Protein AF-A0A968FRJ3-F1 (afdb_monomer)

Foldseek 3Di:
DDDDPFQDDDDPQQDLVVLVVVQVVLCVPLCVLLVVLQAAEPDPQDRQAVSQCVDDPRDGQDSVCSRVSSRVSVVSSVLSNLLSVLRFNYWYHKHWAAQRDDDPPDPDDDDDDDHDNCQQPADVPRFKHKIKMKTKTKGFPSSVVSSVVPQVPDSWQKFWDDKDKAFDDDQPQDDPPPQLDDPPDDPPDPDDDPVNVCNVDDDPVRPPPDDPCSRGMIIMMIMMMTMDGDDPPDD

Sequence (235 aa):
MQESGKGQLTLEMRRPSQFMRLLGDTRKRLIPMANAEGAEVVDENFAFGFERYLEEGSELPSPVHVPRLAHQLLILDRVCSILFEEGVTKLTTTRREVFEGGPVVSRRRSGAAPVQSDAGELKEGDLYARMRFSVDFEARESALVRAIDRLASNELFIVVNSLDCRKVGEDIAMEKIPESGTLNLNPDEEGLEVDQLGRLFPSRYERVISGAEAETPMAVTLSFDVYRFAEVTSP

Solvent-accessible surface area (backbone atoms only — not comparable to full-atom values): 14155 Å² total; per-residue (Å²): 135,82,86,64,60,92,47,59,89,86,67,95,50,59,49,39,68,58,47,56,49,50,54,51,52,50,45,68,48,50,54,57,47,23,52,73,52,63,17,46,69,76,50,98,68,64,46,79,53,47,42,71,66,70,43,90,89,45,67,76,62,56,48,87,48,29,37,58,52,50,52,53,50,54,52,50,49,54,51,52,51,47,36,29,76,39,44,28,45,29,47,69,46,44,44,55,66,50,42,86,74,78,86,76,85,69,74,93,65,90,78,84,75,74,73,41,79,60,62,51,51,69,56,93,90,46,67,54,18,52,36,50,37,37,40,32,30,29,24,34,63,72,27,49,52,50,32,52,54,52,47,66,69,39,65,49,52,54,43,80,76,47,77,48,79,41,85,49,78,71,62,51,68,74,80,74,74,76,75,80,73,85,76,83,77,68,96,83,71,92,72,84,55,74,77,60,59,61,72,76,44,74,51,82,78,68,70,68,81,82,77,86,74,41,61,39,40,24,40,33,42,41,30,34,36,40,50,44,67,54,79,81,77,77,130

Radius of gyration: 25.54 Å; Cα contacts (8 Å, |Δi|>4): 312; chains: 1; bounding box: 68×42×82 Å

Nearest PDB structures (foldseek):
  6lad-assembly7_A  TM=8.467E-01  e=8.378E-11  Akkermansia muciniphila ATCC BAA-835
  6lad-assembly8_F  TM=8.746E-01  e=9.673E-10  Akkermansia muciniphila ATCC BAA-835
  2rjz-assembly1_A  TM=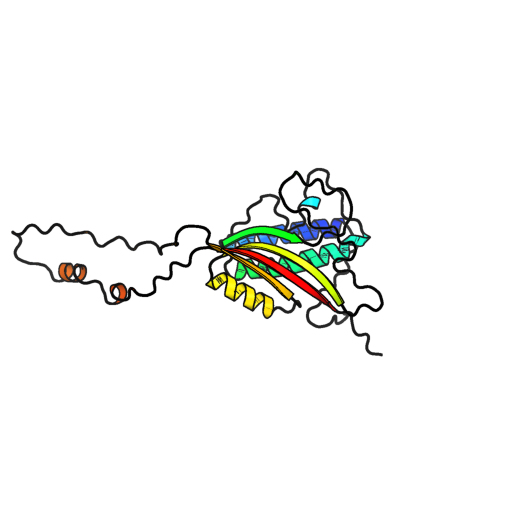5.601E-01  e=1.079E-03  Pseudomonas aeruginosa PAO1
  3jc8-assembly1_Oa  TM=5.198E-01  e=5.870E-03  Myxococcus xanthus DK 1622
  2rjz-assembly1_B  TM=5.537E-01  e=2.058E-02  Pseudomonas aeruginosa PAO1

pLDDT: mean 76.32, std 19.91, range [32.62, 96.38]

Secondary structure (DSSP, 8-state):
-----TT--------HHHHHHHHHHHHHHHHHHHHHTTPEE--TT--TT-GGGTSTTPPPPPTTTHHHHHHHHHHHHHHHHHHHHTT--EEEEEEE---S-S-----S-S------TTTT---TT-SEEEEEEEEEEEE-HHHHHHHHHHHHTSSSEEEEEEEEEEE-SS------PPP-------TT-----HHHHHHHS--TTTT--S-------EEEEEEEEEEEEPP----

Mean predicted aligned error: 13.44 Å

Structure (mmCIF, N/CA/C/O backbone):
data_AF-A0A968FRJ3-F1
#
_entry.id   AF-A0A968FRJ3-F1
#
loop_
_atom_site.group_PDB
_atom_site.id
_atom_site.type_symbol
_atom_site.label_atom_id
_atom_site.label_alt_id
_atom_site.label_comp_id
_atom_site.label_asym_id
_atom_site.label_entity_id
_atom_site.label_seq_id
_atom_site.pdbx_PDB_ins_code
_atom_site.Cartn_x
_atom_site.Cartn_y
_atom_site.Cartn_z
_atom_site.occupancy
_atom_site.B_iso_or_equiv
_atom_site.auth_seq_id
_atom_site.auth_comp_id
_atom_site.auth_asym_id
_atom_site.auth_atom_id
_atom_site.pdbx_PDB_model_num
ATOM 1 N N . MET A 1 1 ? -5.803 -3.903 -28.296 1.00 32.62 1 MET A N 1
ATOM 2 C CA . MET A 1 1 ? -6.232 -3.890 -26.885 1.00 32.62 1 MET A CA 1
ATOM 3 C C . MET A 1 1 ? -6.058 -5.329 -26.428 1.00 32.62 1 MET A C 1
ATOM 5 O O . MET A 1 1 ? -6.811 -6.165 -26.898 1.00 32.62 1 MET A O 1
ATOM 9 N N . GLN A 1 2 ? -4.946 -5.659 -25.765 1.00 33.28 2 GLN A N 1
ATOM 10 C CA . GLN A 1 2 ? -4.653 -7.046 -25.376 1.00 33.28 2 GLN A CA 1
ATOM 11 C C . GLN A 1 2 ? -5.428 -7.357 -24.095 1.00 33.28 2 GLN A C 1
ATOM 13 O O . GLN A 1 2 ? -5.345 -6.599 -23.130 1.00 33.28 2 GLN A O 1
ATOM 18 N N . GLU A 1 3 ? -6.241 -8.411 -24.141 1.00 32.81 3 GLU A N 1
ATOM 19 C CA . GLU A 1 3 ? -6.932 -8.962 -22.979 1.00 32.81 3 GLU A CA 1
ATOM 20 C C . GLU A 1 3 ? -5.897 -9.643 -22.082 1.00 32.81 3 GLU A C 1
ATOM 22 O O . GLU A 1 3 ? -5.510 -10.782 -22.327 1.00 32.81 3 GLU A O 1
ATOM 27 N N . SER A 1 4 ? -5.442 -8.947 -21.043 1.00 50.59 4 SER A N 1
ATOM 28 C CA . SER A 1 4 ? -4.792 -9.628 -19.926 1.00 50.59 4 SER A CA 1
ATOM 29 C C . SER A 1 4 ? -5.841 -10.397 -19.131 1.00 50.59 4 SER A C 1
ATOM 31 O O . SER A 1 4 ? -6.977 -9.938 -18.968 1.00 50.59 4 SER A O 1
ATOM 33 N N . GLY A 1 5 ? -5.471 -11.590 -18.657 1.00 56.25 5 GLY A N 1
ATOM 34 C CA . GLY A 1 5 ? -6.350 -12.435 -17.850 1.00 56.25 5 GLY A CA 1
ATOM 35 C C . GLY A 1 5 ? -6.972 -11.651 -16.689 1.00 56.25 5 GLY A C 1
ATOM 36 O O . GLY A 1 5 ? -6.330 -10.766 -16.119 1.00 56.25 5 GLY A O 1
ATOM 37 N N . LYS A 1 6 ? -8.236 -11.951 -16.354 1.00 56.94 6 LYS A N 1
ATOM 38 C CA . LYS A 1 6 ? -8.969 -11.286 -15.259 1.00 56.94 6 LYS A CA 1
ATOM 39 C C . LYS A 1 6 ? -8.079 -11.149 -14.015 1.00 56.94 6 LYS A C 1
ATOM 41 O O . LYS A 1 6 ? -7.501 -12.138 -13.571 1.00 56.94 6 LYS A O 1
ATOM 46 N N . GLY A 1 7 ? -7.985 -9.934 -13.471 1.00 60.84 7 GLY A N 1
ATOM 47 C CA . GLY A 1 7 ? -7.226 -9.655 -12.247 1.00 60.84 7 GLY A CA 1
ATOM 48 C C . GLY A 1 7 ? -5.741 -9.321 -12.425 1.00 60.84 7 GLY A C 1
ATOM 49 O O . GLY A 1 7 ? -5.027 -9.209 -11.430 1.00 60.84 7 GLY A O 1
ATOM 50 N N . GLN A 1 8 ? -5.246 -9.158 -13.659 1.00 70.56 8 GLN A N 1
ATOM 51 C CA . GLN A 1 8 ? -3.850 -8.789 -13.922 1.00 70.56 8 GLN A CA 1
ATOM 52 C C . GLN A 1 8 ? -3.691 -7.311 -14.304 1.00 70.56 8 GLN A C 1
ATOM 54 O O . GLN A 1 8 ? -4.429 -6.779 -15.131 1.00 70.56 8 GLN A O 1
ATOM 59 N N . LEU A 1 9 ? -2.687 -6.650 -13.720 1.00 67.50 9 LEU A N 1
ATOM 60 C CA . LEU A 1 9 ? -2.300 -5.282 -14.069 1.00 67.50 9 LEU A CA 1
ATOM 61 C C . LEU A 1 9 ? -1.216 -5.310 -15.152 1.00 67.50 9 LEU A C 1
ATOM 63 O O . LEU A 1 9 ? -0.095 -5.755 -14.897 1.00 67.50 9 LEU A O 1
ATOM 67 N N . THR A 1 10 ? -1.517 -4.776 -16.334 1.00 63.44 10 THR A N 1
ATOM 68 C CA . THR A 1 10 ? -0.546 -4.658 -17.432 1.00 63.44 10 THR A CA 1
ATOM 69 C C . THR A 1 10 ? -0.146 -3.202 -17.597 1.00 63.44 10 THR A C 1
ATOM 71 O O . THR A 1 10 ? -0.964 -2.337 -17.900 1.00 63.44 10 THR A O 1
ATOM 74 N N . LEU A 1 11 ? 1.137 -2.918 -17.362 1.00 68.19 11 LEU A N 1
ATOM 75 C CA . LEU A 1 11 ? 1.703 -1.578 -17.486 1.00 68.19 11 LEU A CA 1
ATOM 76 C C . LEU A 1 11 ? 2.971 -1.646 -18.317 1.00 68.19 11 LEU A C 1
ATOM 78 O O . LEU A 1 11 ? 3.950 -2.276 -17.923 1.00 68.19 11 LEU A O 1
ATOM 82 N N . GLU A 1 12 ? 2.983 -0.905 -19.415 1.00 68.00 12 GLU A N 1
ATOM 83 C CA . GLU A 1 12 ? 4.192 -0.668 -20.192 1.00 68.00 12 GLU A CA 1
ATOM 84 C C . GLU A 1 12 ? 4.839 0.661 -19.787 1.00 68.00 12 GLU A C 1
ATOM 86 O O . GLU A 1 12 ? 4.924 1.611 -20.564 1.00 68.00 12 GLU A O 1
ATOM 91 N N . MET A 1 13 ? 5.292 0.756 -18.536 1.00 79.19 13 MET A N 1
ATOM 92 C CA . MET A 1 13 ? 6.067 1.909 -18.080 1.00 79.19 13 MET A CA 1
ATOM 93 C C . MET A 1 13 ? 7.555 1.593 -18.151 1.00 79.19 13 MET A C 1
ATOM 95 O O . MET A 1 13 ? 8.018 0.661 -17.506 1.00 79.19 13 MET A O 1
ATOM 99 N N . ARG A 1 14 ? 8.319 2.373 -18.924 1.00 78.69 14 ARG A N 1
ATOM 100 C CA . ARG A 1 14 ? 9.761 2.120 -19.129 1.00 78.69 14 ARG A CA 1
ATOM 101 C C . ARG A 1 14 ? 10.673 3.259 -18.675 1.00 78.69 14 ARG A C 1
ATOM 103 O O . ARG A 1 14 ? 11.888 3.094 -18.657 1.00 78.69 14 ARG A O 1
ATOM 110 N N . ARG A 1 15 ? 10.123 4.433 -18.344 1.00 89.31 15 ARG A N 1
ATOM 111 C CA . ARG A 1 15 ? 10.920 5.629 -18.020 1.00 89.31 15 ARG A CA 1
ATOM 112 C C . ARG A 1 15 ? 10.893 5.931 -16.516 1.00 89.31 15 ARG A C 1
ATOM 114 O O . ARG A 1 15 ? 9.799 6.096 -15.980 1.00 89.31 15 ARG A O 1
ATOM 121 N N . PRO A 1 16 ? 12.052 6.121 -15.855 1.00 90.88 16 PRO A N 1
ATOM 122 C CA . PRO A 1 16 ? 12.107 6.447 -14.425 1.00 90.88 16 PRO A CA 1
ATOM 123 C C . PRO A 1 16 ? 11.303 7.694 -14.037 1.00 90.88 16 PRO A C 1
ATOM 125 O O . PRO A 1 16 ? 10.602 7.700 -13.033 1.00 90.88 16 PRO A O 1
ATOM 128 N N . SER A 1 17 ? 11.313 8.734 -14.876 1.00 91.62 17 SER A N 1
ATOM 129 C CA . SER A 1 17 ? 10.530 9.954 -14.642 1.00 91.62 17 SER A CA 1
ATOM 130 C C . SER A 1 17 ? 9.015 9.729 -14.682 1.00 91.62 17 SER A C 1
ATOM 132 O O . SER A 1 17 ? 8.279 10.395 -13.956 1.00 91.62 17 SER A O 1
ATOM 134 N N . GLN A 1 18 ? 8.535 8.783 -15.499 1.00 91.75 18 GLN A N 1
ATOM 135 C CA . GLN A 1 18 ? 7.117 8.411 -15.514 1.00 91.75 18 GLN A CA 1
ATOM 136 C C . GLN A 1 18 ? 6.723 7.741 -14.199 1.00 91.75 18 GLN A C 1
ATOM 138 O O . GLN A 1 18 ? 5.651 8.042 -13.679 1.00 91.75 18 GLN A O 1
ATOM 143 N N . PHE A 1 19 ? 7.602 6.903 -13.644 1.00 93.56 19 PHE A N 1
ATOM 144 C CA . PHE A 1 19 ? 7.376 6.284 -12.343 1.00 93.56 19 PHE A CA 1
ATOM 145 C C . PHE A 1 19 ? 7.361 7.316 -11.218 1.00 93.56 19 PHE A C 1
ATOM 147 O O . PHE A 1 19 ? 6.427 7.322 -10.427 1.00 93.56 19 PHE A O 1
ATOM 154 N N . MET A 1 20 ? 8.324 8.243 -11.188 1.00 94.38 20 MET A N 1
ATOM 155 C CA . MET A 1 20 ? 8.338 9.309 -10.178 1.00 94.38 20 MET A CA 1
ATOM 156 C C . MET A 1 20 ? 7.068 10.162 -10.220 1.00 94.38 20 MET A C 1
ATOM 158 O O . MET A 1 20 ? 6.529 10.526 -9.176 1.00 94.38 20 MET A O 1
ATOM 162 N N . ARG A 1 21 ? 6.545 10.440 -11.422 1.00 93.44 21 ARG A N 1
ATOM 163 C CA . ARG A 1 21 ? 5.256 11.119 -11.575 1.00 93.44 21 ARG A CA 1
ATOM 164 C C . ARG A 1 21 ? 4.103 10.269 -11.039 1.00 93.44 21 ARG A C 1
ATOM 166 O O . ARG A 1 21 ? 3.319 10.782 -10.254 1.00 93.44 21 ARG A O 1
ATOM 173 N N . LEU A 1 22 ? 4.037 8.984 -11.402 1.00 93.81 22 LEU A N 1
ATOM 174 C CA . LEU A 1 22 ? 3.012 8.064 -10.896 1.00 93.81 22 LEU A CA 1
ATOM 175 C C . LEU A 1 22 ? 3.035 7.975 -9.362 1.00 93.81 22 LEU A C 1
ATOM 177 O O . LEU A 1 22 ? 1.979 8.022 -8.738 1.00 93.81 22 LEU A O 1
ATOM 181 N N . LEU A 1 23 ? 4.220 7.892 -8.752 1.00 94.88 23 LEU A N 1
ATOM 182 C CA . LEU A 1 23 ? 4.390 7.898 -7.298 1.00 94.88 23 LEU A CA 1
ATOM 183 C C . LEU A 1 23 ? 3.852 9.193 -6.682 1.00 94.88 23 LEU A C 1
ATOM 185 O O . LEU A 1 23 ? 3.076 9.147 -5.729 1.00 94.88 23 LEU A O 1
ATOM 189 N N . GLY A 1 24 ? 4.209 10.344 -7.255 1.00 93.94 24 GLY A N 1
ATOM 190 C CA . GLY A 1 24 ? 3.693 11.640 -6.818 1.00 93.94 24 GLY A CA 1
ATOM 191 C C . GLY A 1 24 ? 2.170 11.747 -6.927 1.00 93.94 24 GLY A C 1
ATOM 192 O O . GLY A 1 24 ? 1.521 12.194 -5.983 1.00 93.94 24 GLY A O 1
ATOM 193 N N . ASP A 1 25 ? 1.595 11.305 -8.044 1.00 94.56 25 ASP A N 1
ATOM 194 C CA . ASP A 1 25 ? 0.149 11.337 -8.287 1.00 94.56 25 ASP A CA 1
ATOM 195 C C . ASP A 1 25 ? -0.602 10.387 -7.339 1.00 94.56 25 ASP A C 1
ATOM 197 O O . ASP A 1 25 ? -1.629 10.760 -6.771 1.00 94.56 25 ASP A O 1
ATOM 201 N N . THR A 1 26 ? -0.049 9.197 -7.087 1.00 94.56 26 THR A N 1
ATOM 202 C CA . THR A 1 26 ? -0.606 8.214 -6.143 1.00 94.56 26 THR A CA 1
ATOM 203 C C . THR A 1 26 ? -0.653 8.785 -4.727 1.00 94.56 26 THR A C 1
ATOM 205 O O . THR A 1 26 ? -1.698 8.739 -4.081 1.00 94.56 26 THR A O 1
ATOM 208 N N . ARG A 1 27 ? 0.434 9.417 -4.259 1.00 94.44 27 ARG A N 1
ATOM 209 C CA . ARG A 1 27 ? 0.468 10.085 -2.944 1.00 94.44 27 ARG A CA 1
ATOM 210 C C . ARG A 1 27 ? -0.554 11.216 -2.850 1.00 94.44 27 ARG A C 1
ATOM 212 O O . ARG A 1 27 ? -1.283 11.302 -1.865 1.00 94.44 27 ARG A O 1
ATOM 219 N N . LYS A 1 28 ? -0.638 12.053 -3.889 1.00 93.62 28 LYS A N 1
ATOM 220 C CA . LYS A 1 28 ? -1.605 13.160 -3.969 1.00 93.62 28 LYS A CA 1
ATOM 221 C C . LYS A 1 28 ? -3.058 12.699 -3.968 1.00 93.62 28 LYS A C 1
ATOM 223 O O . LYS A 1 28 ? -3.918 13.509 -3.647 1.00 93.62 28 LYS A O 1
ATOM 228 N N . ARG A 1 29 ? -3.342 11.445 -4.322 1.00 93.88 29 ARG A N 1
ATOM 229 C CA . ARG A 1 29 ? -4.685 10.870 -4.205 1.00 93.88 29 ARG A CA 1
ATOM 230 C C . ARG A 1 29 ? -4.903 10.180 -2.860 1.00 93.88 29 ARG A C 1
ATOM 232 O O . ARG A 1 29 ? -5.900 10.461 -2.206 1.00 93.88 29 ARG A O 1
ATOM 239 N N . LEU A 1 30 ? -3.986 9.307 -2.442 1.00 93.56 30 LEU A N 1
ATOM 240 C CA . LEU A 1 30 ? -4.164 8.475 -1.248 1.00 93.56 30 LEU A CA 1
ATOM 241 C C . LEU A 1 30 ? -4.127 9.267 0.059 1.00 93.56 3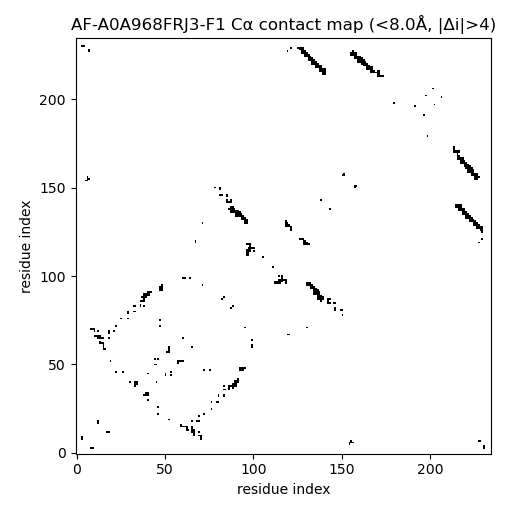0 LEU A C 1
ATOM 243 O O . LEU A 1 30 ? -4.899 8.959 0.955 1.00 93.56 30 LEU A O 1
ATOM 247 N N . ILE A 1 31 ? -3.267 10.285 0.182 1.00 92.81 31 ILE A N 1
ATOM 248 C CA . ILE A 1 31 ? -3.181 11.069 1.424 1.00 92.81 31 ILE A CA 1
ATOM 249 C C . ILE A 1 31 ? -4.486 11.849 1.671 1.00 92.81 31 ILE A C 1
ATOM 251 O O . ILE A 1 31 ? -5.051 11.723 2.755 1.00 92.81 31 ILE A O 1
ATOM 255 N N . PRO A 1 32 ? -5.033 12.608 0.697 1.00 92.75 32 PRO A N 1
ATOM 256 C CA . PRO A 1 32 ? -6.340 13.234 0.881 1.00 92.75 32 PRO A CA 1
ATOM 257 C C . PRO A 1 32 ? -7.476 12.233 1.087 1.00 92.75 32 PRO A C 1
ATOM 259 O O . PRO A 1 32 ? -8.386 12.529 1.851 1.00 92.75 32 PRO A O 1
ATOM 262 N N . MET A 1 33 ? -7.425 11.068 0.434 1.00 92.94 33 MET A N 1
ATOM 263 C CA . MET A 1 33 ? -8.415 10.005 0.624 1.00 92.94 33 MET A CA 1
ATOM 264 C C . MET A 1 33 ? -8.400 9.471 2.059 1.00 92.94 33 MET A C 1
ATOM 266 O O . MET A 1 33 ? -9.451 9.412 2.681 1.00 92.94 33 MET A O 1
ATOM 270 N N . ALA A 1 34 ? -7.221 9.169 2.610 1.00 91.69 34 ALA A N 1
ATOM 271 C CA . ALA A 1 34 ? -7.073 8.764 4.004 1.00 91.69 34 ALA A CA 1
ATOM 272 C C . ALA A 1 34 ? -7.696 9.804 4.948 1.00 91.69 34 ALA A C 1
ATOM 274 O O . ALA A 1 34 ? -8.556 9.470 5.754 1.00 91.69 34 ALA A O 1
ATOM 275 N N . ASN A 1 35 ? -7.351 11.082 4.763 1.00 90.50 35 ASN A N 1
ATOM 276 C CA . ASN A 1 35 ? -7.898 12.168 5.577 1.00 90.50 35 ASN A CA 1
ATOM 277 C C . ASN A 1 35 ? -9.426 12.303 5.445 1.00 90.50 35 ASN A C 1
ATOM 279 O O . ASN A 1 35 ? -10.096 12.612 6.428 1.00 90.50 35 ASN A O 1
ATOM 283 N N . ALA A 1 36 ? -9.978 12.098 4.245 1.00 91.31 36 ALA A N 1
ATOM 284 C CA . ALA A 1 36 ? -11.419 12.163 4.001 1.00 91.31 36 ALA A CA 1
ATOM 285 C C . ALA A 1 36 ? -12.181 11.033 4.712 1.00 91.31 36 ALA A C 1
ATOM 287 O O . ALA A 1 36 ? -13.268 11.277 5.229 1.00 91.31 36 ALA A O 1
ATOM 288 N N . GLU A 1 37 ? -11.581 9.845 4.798 1.00 91.31 37 GLU A N 1
ATOM 289 C CA . GLU A 1 37 ? -12.121 8.687 5.525 1.00 91.31 37 GLU A CA 1
ATOM 290 C C . GLU A 1 37 ? -11.773 8.700 7.029 1.00 91.31 37 GLU A C 1
ATOM 292 O O . GLU A 1 37 ? -12.073 7.758 7.760 1.00 91.31 37 GLU A O 1
ATOM 297 N N . GLY A 1 38 ? -11.141 9.773 7.525 1.00 86.88 38 GLY A N 1
ATOM 298 C CA . GLY A 1 38 ? -10.771 9.919 8.936 1.00 86.88 38 GLY A CA 1
ATOM 299 C C . GLY A 1 38 ? -9.556 9.091 9.369 1.00 86.88 38 GLY A C 1
ATOM 300 O O . GLY A 1 38 ? -9.331 8.924 10.568 1.00 86.88 38 GLY A O 1
ATOM 301 N N . ALA A 1 39 ? -8.772 8.588 8.416 1.00 89.94 39 ALA A N 1
ATOM 302 C CA . ALA A 1 39 ? -7.539 7.854 8.652 1.00 89.94 39 ALA A CA 1
ATOM 303 C C . ALA A 1 39 ? -6.325 8.797 8.734 1.00 89.94 39 ALA A C 1
ATOM 305 O O . ALA A 1 39 ? -6.129 9.658 7.875 1.00 89.94 39 ALA A O 1
ATOM 306 N N . GLU A 1 40 ? -5.454 8.595 9.722 1.00 89.69 40 GLU A N 1
ATOM 307 C CA . GLU A 1 40 ? -4.179 9.315 9.834 1.00 89.69 40 GLU A CA 1
ATOM 308 C C . GLU A 1 40 ? -3.056 8.570 9.088 1.00 89.69 40 GLU A C 1
ATOM 310 O O . GLU A 1 40 ? -2.826 7.380 9.312 1.00 89.69 40 GLU A O 1
ATOM 315 N N . VAL A 1 41 ? -2.301 9.275 8.240 1.00 84.50 41 VAL A N 1
ATOM 316 C CA . VAL A 1 41 ? -1.039 8.779 7.663 1.00 84.50 41 VAL A CA 1
ATOM 317 C C . VAL A 1 41 ? 0.123 9.443 8.398 1.00 84.50 41 VAL A C 1
ATOM 319 O O . VAL A 1 41 ? 0.215 10.665 8.437 1.00 84.50 41 VAL A O 1
ATOM 322 N N . VAL A 1 42 ? 1.003 8.633 8.991 1.00 75.00 42 VAL A N 1
ATOM 323 C CA . VAL A 1 42 ? 1.904 9.078 10.074 1.00 75.00 42 VAL A CA 1
ATOM 324 C C . VAL A 1 42 ? 3.072 9.966 9.631 1.00 75.00 42 VAL A C 1
ATOM 326 O O . VAL A 1 42 ? 3.592 10.724 10.446 1.00 75.00 42 VAL A O 1
ATOM 329 N N . ASP A 1 43 ? 3.513 9.881 8.375 1.00 75.44 43 ASP A N 1
ATOM 330 C CA . ASP A 1 43 ? 4.742 10.548 7.918 1.00 75.44 43 ASP A CA 1
ATOM 331 C C . ASP A 1 43 ? 4.475 11.520 6.754 1.00 75.44 43 ASP A C 1
ATOM 333 O O . ASP A 1 43 ? 3.803 11.186 5.777 1.00 75.44 43 ASP A O 1
ATOM 337 N N . GLU A 1 44 ? 5.048 12.724 6.815 1.00 71.50 44 GLU A N 1
ATOM 338 C CA . GLU A 1 44 ? 4.983 13.722 5.735 1.00 71.50 44 GLU A CA 1
ATOM 339 C C . GLU A 1 44 ? 5.625 13.208 4.430 1.00 71.50 44 GLU A C 1
ATOM 341 O O . GLU A 1 44 ? 5.197 13.542 3.318 1.00 71.50 44 GLU A O 1
ATOM 346 N N . ASN A 1 45 ? 6.624 12.332 4.555 1.00 80.94 45 ASN A N 1
ATOM 347 C CA . ASN A 1 45 ? 7.314 11.664 3.457 1.00 80.94 45 ASN A CA 1
ATOM 348 C C . ASN A 1 45 ? 6.775 10.260 3.175 1.00 80.94 45 ASN A C 1
ATOM 350 O O . ASN A 1 45 ? 7.382 9.528 2.392 1.00 80.94 45 ASN A O 1
ATOM 354 N N . PHE A 1 46 ? 5.623 9.890 3.748 1.00 86.19 46 PHE A N 1
ATOM 355 C CA . PHE A 1 46 ? 5.035 8.572 3.537 1.00 86.19 46 PHE A CA 1
ATOM 356 C C . PHE A 1 46 ? 4.829 8.305 2.048 1.00 86.19 46 PHE A C 1
ATOM 358 O O . PHE A 1 46 ? 4.156 9.069 1.344 1.00 86.19 46 PHE A O 1
ATOM 365 N N . ALA A 1 47 ? 5.431 7.224 1.564 1.00 90.12 47 ALA A N 1
ATOM 366 C CA . ALA A 1 47 ? 5.468 6.877 0.153 1.00 90.12 47 ALA A CA 1
ATOM 367 C C . ALA A 1 47 ? 5.058 5.427 -0.075 1.00 90.12 47 ALA A C 1
ATOM 369 O O . ALA A 1 47 ? 5.409 4.858 -1.104 1.00 90.12 47 ALA A O 1
ATOM 370 N N . PHE A 1 48 ? 4.311 4.841 0.863 1.00 92.31 48 PHE A N 1
ATOM 371 C CA . PHE A 1 48 ? 3.759 3.498 0.739 1.00 92.31 48 PHE A CA 1
ATOM 372 C C . PHE A 1 48 ? 4.855 2.455 0.432 1.00 92.31 48 PHE A C 1
ATOM 374 O O . PHE A 1 48 ? 4.695 1.623 -0.452 1.00 92.31 48 PHE A O 1
ATOM 381 N N . GLY A 1 49 ? 6.010 2.511 1.105 1.00 90.94 49 GLY A N 1
ATOM 382 C CA . GLY A 1 49 ? 7.125 1.580 0.869 1.00 90.94 49 GLY A CA 1
ATOM 383 C C . GLY A 1 49 ? 8.083 1.996 -0.259 1.00 90.94 49 GLY A C 1
ATOM 384 O O . GLY A 1 49 ? 8.956 1.217 -0.663 1.00 90.94 49 GLY A O 1
ATOM 385 N N . PHE A 1 50 ? 7.925 3.204 -0.805 1.00 93.06 50 PHE A N 1
ATOM 386 C CA . PHE A 1 50 ? 8.793 3.798 -1.830 1.00 93.06 50 PHE A CA 1
ATOM 387 C C . PHE A 1 50 ? 9.582 5.010 -1.312 1.00 93.06 50 PHE A C 1
ATOM 389 O O . PHE A 1 50 ? 10.061 5.819 -2.107 1.00 93.06 50 PHE A O 1
ATOM 396 N N . GLU A 1 51 ? 9.755 5.126 0.008 1.00 90.31 51 GLU A N 1
ATOM 397 C CA . GLU A 1 51 ? 10.362 6.287 0.677 1.00 90.31 51 GLU A CA 1
ATOM 398 C C . GLU A 1 51 ? 11.774 6.562 0.147 1.00 90.31 51 GLU A C 1
ATOM 400 O O . GLU A 1 51 ? 12.143 7.717 -0.056 1.00 90.31 51 GLU A O 1
ATOM 405 N N . ARG A 1 52 ? 12.512 5.503 -0.225 1.00 88.62 52 ARG A N 1
ATOM 406 C CA . ARG A 1 52 ? 13.866 5.586 -0.802 1.00 88.62 52 ARG A CA 1
ATOM 407 C C . ARG A 1 52 ? 13.988 6.502 -2.026 1.00 88.62 52 ARG A C 1
ATOM 409 O O . ARG A 1 52 ? 15.089 6.931 -2.340 1.00 88.62 52 ARG A O 1
ATOM 416 N N . TYR A 1 53 ? 12.896 6.737 -2.755 1.00 90.19 53 TYR A N 1
ATOM 417 C CA . TYR A 1 53 ? 12.887 7.570 -3.965 1.00 90.19 53 TYR A CA 1
ATOM 418 C C . TYR A 1 53 ? 12.486 9.022 -3.694 1.00 90.19 53 TYR A C 1
ATOM 420 O O . TYR A 1 53 ? 12.459 9.834 -4.616 1.00 90.19 53 TYR A O 1
ATOM 428 N N . LEU A 1 54 ? 12.125 9.345 -2.452 1.00 87.69 54 LEU A N 1
ATOM 429 C CA . LEU A 1 54 ? 11.791 10.700 -2.021 1.00 87.69 54 LEU A CA 1
ATOM 430 C C . LEU A 1 54 ? 12.875 11.322 -1.141 1.00 87.69 54 LEU A C 1
ATOM 432 O O . LEU A 1 54 ? 12.841 12.527 -0.905 1.00 87.69 54 LEU A O 1
ATOM 436 N N . GLU A 1 55 ? 13.826 10.519 -0.665 1.00 85.50 55 GLU A N 1
ATOM 437 C CA . GLU A 1 55 ? 14.964 11.005 0.108 1.00 85.50 55 GLU A CA 1
ATOM 438 C C . GLU A 1 55 ? 15.799 12.010 -0.700 1.00 85.50 55 GLU A C 1
ATOM 440 O O . GLU A 1 55 ? 15.952 11.906 -1.924 1.00 85.50 55 GLU A O 1
ATOM 445 N N . GLU A 1 56 ? 16.354 13.000 -0.003 1.00 78.38 56 GLU A N 1
ATOM 446 C CA . GLU A 1 56 ? 17.229 13.998 -0.610 1.00 78.38 56 GLU A CA 1
ATOM 447 C C . GLU A 1 56 ? 18.486 13.324 -1.181 1.00 78.38 56 GLU A C 1
ATOM 449 O O . GLU A 1 56 ? 19.166 12.559 -0.500 1.00 78.38 56 GLU A O 1
ATOM 454 N N . GLY A 1 57 ? 18.784 13.590 -2.456 1.00 77.06 57 GLY A N 1
ATOM 455 C CA . GLY A 1 57 ? 19.887 12.937 -3.167 1.00 77.06 57 GLY A CA 1
ATOM 456 C C . GLY A 1 57 ? 19.601 11.497 -3.608 1.00 77.06 57 GLY A C 1
ATOM 457 O O . GLY A 1 57 ? 20.531 10.807 -4.025 1.00 77.06 57 GLY A O 1
ATOM 458 N N . SER A 1 58 ? 18.347 11.038 -3.536 1.00 81.62 58 SER A N 1
ATOM 459 C CA . SER A 1 58 ? 17.959 9.709 -4.016 1.00 81.62 58 SER A CA 1
ATOM 460 C C . SER A 1 58 ? 18.227 9.516 -5.512 1.00 81.62 58 SER A C 1
ATOM 462 O O . SER A 1 58 ? 18.046 10.409 -6.344 1.00 81.62 58 SER A O 1
ATOM 464 N N . GLU A 1 59 ? 18.661 8.304 -5.859 1.00 83.81 59 GLU A N 1
ATOM 465 C CA . GLU A 1 59 ? 18.849 7.894 -7.246 1.00 83.81 59 GLU A CA 1
ATOM 466 C C . GLU A 1 59 ? 17.510 7.513 -7.882 1.00 83.81 59 GLU A C 1
ATOM 468 O O . GLU A 1 59 ? 16.661 6.847 -7.279 1.00 83.81 59 GLU A O 1
ATOM 473 N N . LEU A 1 60 ? 17.335 7.899 -9.147 1.00 87.81 60 LEU A N 1
ATOM 474 C CA . LEU A 1 60 ? 16.196 7.450 -9.938 1.00 87.81 60 LEU A CA 1
ATOM 475 C C . LEU A 1 60 ? 16.231 5.923 -10.096 1.00 87.81 60 LEU A C 1
ATOM 477 O O . LEU A 1 60 ? 17.310 5.343 -10.247 1.00 87.81 60 LEU A O 1
ATOM 481 N N . PRO A 1 61 ? 15.065 5.254 -10.129 1.00 89.69 61 PRO A N 1
ATOM 482 C CA . PRO A 1 61 ? 15.034 3.814 -10.321 1.00 89.69 61 PRO A CA 1
ATOM 483 C C . PRO A 1 61 ? 15.663 3.428 -11.660 1.00 89.69 61 PRO A C 1
ATOM 485 O O . PRO A 1 61 ? 15.465 4.101 -12.676 1.00 89.69 61 PRO A O 1
ATOM 488 N N . SER A 1 62 ? 16.375 2.300 -11.674 1.00 89.19 62 SER A N 1
ATOM 489 C CA . SER A 1 62 ? 16.884 1.717 -12.915 1.00 89.19 62 SER A CA 1
ATOM 490 C C . SER A 1 62 ? 15.730 1.491 -13.903 1.00 89.19 62 SER A C 1
ATOM 492 O O . SER A 1 62 ? 14.713 0.912 -13.508 1.00 89.19 62 SER A O 1
ATOM 494 N N . PRO A 1 63 ? 15.865 1.872 -15.190 1.00 88.50 63 PRO A N 1
ATOM 495 C CA . PRO A 1 63 ? 14.826 1.663 -16.202 1.00 88.50 63 PRO A CA 1
ATOM 496 C C . PRO A 1 63 ? 14.321 0.216 -16.299 1.00 88.50 63 PRO A C 1
ATOM 498 O O . PRO A 1 63 ? 13.154 -0.005 -16.608 1.00 88.50 63 PRO A O 1
ATOM 501 N N . VAL A 1 64 ? 15.177 -0.765 -15.991 1.00 88.00 64 VAL A N 1
ATOM 502 C CA . VAL A 1 64 ? 14.832 -2.199 -15.986 1.00 88.00 64 VAL A CA 1
ATOM 503 C C . VAL A 1 64 ? 13.850 -2.547 -14.859 1.00 88.00 64 VAL A C 1
ATOM 505 O O . VAL A 1 64 ? 13.024 -3.443 -15.005 1.00 88.00 64 VAL A O 1
ATOM 508 N N . HIS A 1 65 ? 13.900 -1.822 -13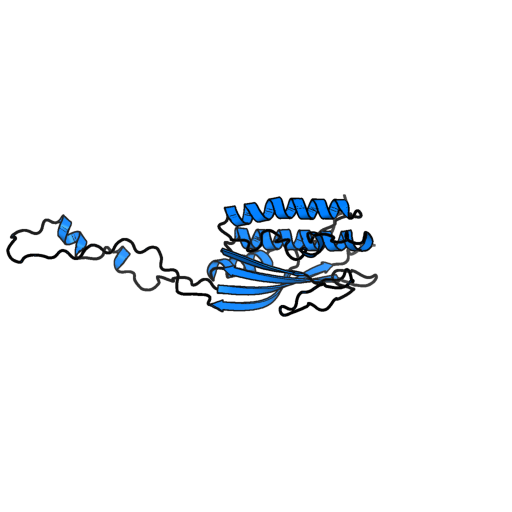.742 1.00 89.50 65 HIS A N 1
ATOM 509 C CA . HIS A 1 65 ? 13.042 -2.046 -12.577 1.00 89.50 65 HIS A CA 1
ATOM 510 C C . HIS A 1 65 ? 11.721 -1.274 -12.638 1.00 89.50 65 HIS A C 1
ATOM 512 O O . HIS A 1 65 ? 10.767 -1.651 -11.960 1.00 89.50 65 HIS A O 1
ATOM 518 N N . VAL A 1 66 ? 11.634 -0.230 -13.470 1.00 90.94 66 VAL A N 1
ATOM 519 C CA . VAL A 1 66 ? 10.464 0.661 -13.568 1.00 90.94 66 VAL A CA 1
ATOM 520 C C . VAL A 1 66 ? 9.130 -0.077 -13.770 1.00 90.94 66 VAL A C 1
ATOM 522 O O . VAL A 1 66 ? 8.194 0.242 -13.036 1.00 90.94 66 VAL A O 1
ATOM 525 N N . PRO A 1 67 ? 8.996 -1.067 -14.677 1.00 89.75 67 PRO A N 1
ATOM 526 C CA . PRO A 1 67 ? 7.725 -1.776 -14.841 1.00 89.75 67 PRO A CA 1
ATOM 527 C C . PRO A 1 67 ? 7.278 -2.499 -13.560 1.00 89.75 67 PRO A C 1
ATOM 529 O O . PRO A 1 67 ? 6.124 -2.381 -13.151 1.00 89.75 67 PRO A O 1
ATOM 532 N N . ARG A 1 68 ? 8.206 -3.205 -12.892 1.00 89.19 68 ARG A N 1
ATOM 533 C CA . ARG A 1 68 ? 7.942 -3.951 -11.646 1.00 89.19 68 ARG A CA 1
ATOM 534 C C . ARG A 1 68 ? 7.591 -3.009 -10.494 1.00 89.19 68 ARG A C 1
ATOM 536 O O . ARG A 1 68 ? 6.642 -3.268 -9.763 1.00 89.19 68 ARG A O 1
ATOM 543 N N . LEU A 1 69 ? 8.305 -1.891 -10.372 1.00 92.38 69 LEU A N 1
ATOM 544 C CA . LEU A 1 69 ? 8.009 -0.851 -9.384 1.00 92.38 69 LEU A CA 1
ATOM 545 C C . LEU A 1 69 ? 6.615 -0.252 -9.588 1.00 92.38 69 LEU A C 1
ATOM 547 O O . LEU A 1 69 ? 5.867 -0.086 -8.628 1.00 92.38 69 LEU A O 1
ATOM 551 N N . ALA A 1 70 ? 6.247 0.043 -10.837 1.00 92.31 70 ALA A N 1
ATOM 552 C CA . ALA A 1 70 ? 4.927 0.571 -11.159 1.00 92.31 70 ALA A CA 1
ATOM 553 C C . ALA A 1 70 ? 3.814 -0.436 -10.817 1.00 92.31 70 ALA A C 1
ATOM 555 O O . ALA A 1 70 ? 2.779 -0.038 -10.288 1.00 92.31 70 ALA A O 1
ATOM 556 N N . HIS A 1 71 ? 4.038 -1.736 -11.050 1.00 91.25 71 HIS A N 1
ATOM 557 C CA . HIS A 1 71 ? 3.113 -2.799 -10.629 1.00 91.25 71 HIS A CA 1
ATOM 558 C C . HIS A 1 71 ? 2.941 -2.836 -9.112 1.00 91.25 71 HIS A C 1
ATOM 560 O O . HIS A 1 71 ? 1.811 -2.806 -8.633 1.00 91.25 71 HIS A O 1
ATOM 566 N N . GLN A 1 72 ? 4.042 -2.841 -8.356 1.00 93.31 72 GLN A N 1
ATOM 567 C CA . GLN A 1 72 ? 3.988 -2.821 -6.892 1.00 93.31 72 GLN A CA 1
ATOM 568 C C . GLN A 1 72 ? 3.241 -1.590 -6.361 1.00 93.31 72 GLN A C 1
ATOM 570 O O . GLN A 1 72 ? 2.436 -1.713 -5.440 1.00 93.31 72 GLN A O 1
ATOM 575 N N . LEU A 1 73 ? 3.469 -0.417 -6.959 1.00 94.62 73 LEU A N 1
ATOM 576 C CA . LEU A 1 73 ? 2.804 0.818 -6.557 1.00 94.62 73 LEU A CA 1
ATOM 577 C C . LEU A 1 73 ? 1.295 0.770 -6.813 1.00 94.62 73 LEU A C 1
ATOM 579 O O . LEU A 1 73 ? 0.538 1.160 -5.934 1.00 94.62 73 LEU A O 1
ATOM 583 N N . LEU A 1 74 ? 0.844 0.265 -7.966 1.00 93.19 74 LEU A N 1
ATOM 584 C CA . LEU A 1 74 ? -0.592 0.129 -8.241 1.00 93.19 74 LEU A CA 1
ATOM 585 C C . LEU A 1 74 ? -1.281 -0.899 -7.334 1.00 93.19 74 LEU A C 1
ATOM 587 O O . LEU A 1 74 ? -2.443 -0.726 -6.974 1.00 93.19 74 LEU A O 1
ATOM 591 N N . ILE A 1 75 ? -0.578 -1.968 -6.957 1.00 93.94 75 ILE A N 1
ATOM 592 C CA . ILE A 1 75 ? -1.096 -2.946 -5.995 1.00 93.94 75 ILE A CA 1
ATOM 593 C C . ILE A 1 75 ? -1.295 -2.282 -4.636 1.00 93.94 75 ILE A C 1
ATOM 595 O O . ILE A 1 75 ? -2.377 -2.373 -4.062 1.00 93.94 75 ILE A O 1
ATOM 599 N N . LEU A 1 76 ? -0.265 -1.597 -4.137 1.00 95.06 76 LEU A N 1
ATOM 600 C CA . LEU A 1 76 ? -0.339 -0.906 -2.854 1.00 95.06 76 LEU A CA 1
ATOM 601 C C . LEU A 1 76 ? -1.361 0.219 -2.876 1.00 95.06 76 LEU A C 1
ATOM 603 O O . LEU A 1 76 ? -2.091 0.385 -1.909 1.00 95.06 76 LEU A O 1
ATOM 607 N N . ASP A 1 77 ? -1.485 0.917 -3.997 1.00 94.88 77 ASP A N 1
ATOM 608 C CA . ASP A 1 77 ? -2.553 1.874 -4.198 1.00 94.88 77 ASP A CA 1
ATOM 609 C C . ASP A 1 77 ? -3.935 1.245 -3.993 1.00 94.88 77 ASP A C 1
ATOM 611 O O . ASP A 1 77 ? -4.745 1.733 -3.200 1.00 94.88 77 ASP A O 1
ATOM 615 N N . ARG A 1 78 ? -4.193 0.116 -4.660 1.00 95.12 78 ARG A N 1
ATOM 616 C CA . ARG A 1 78 ? -5.475 -0.574 -4.543 1.00 95.12 78 ARG A CA 1
ATOM 617 C C . ARG A 1 78 ? -5.727 -1.072 -3.122 1.00 95.12 78 ARG A C 1
ATOM 619 O O . ARG A 1 78 ? -6.832 -0.894 -2.620 1.00 95.12 78 ARG A O 1
ATOM 626 N N . VAL A 1 79 ? -4.720 -1.665 -2.483 1.00 95.00 79 VAL A N 1
ATOM 627 C CA . VAL A 1 79 ? -4.823 -2.188 -1.114 1.00 95.00 79 VAL A CA 1
ATOM 628 C C . VAL A 1 79 ? -5.054 -1.062 -0.113 1.00 95.00 79 VAL A C 1
ATOM 630 O O . VAL A 1 79 ? -5.996 -1.138 0.665 1.00 95.00 79 VAL A O 1
ATOM 633 N N . CYS A 1 80 ? -4.258 0.006 -0.147 1.00 95.38 80 CYS A N 1
ATOM 634 C CA . CYS A 1 80 ? -4.427 1.136 0.764 1.00 95.38 80 CYS A CA 1
ATOM 635 C C . CYS A 1 80 ? -5.769 1.843 0.556 1.00 95.38 80 CYS A C 1
ATOM 637 O O . CYS A 1 80 ? -6.403 2.203 1.539 1.00 95.38 80 CYS A O 1
ATOM 639 N N . SER A 1 81 ? -6.237 1.976 -0.690 1.00 95.69 81 SER A N 1
ATOM 640 C CA . SER A 1 81 ? -7.573 2.522 -0.968 1.00 95.69 81 SER A CA 1
ATOM 641 C C . SER A 1 81 ? -8.666 1.706 -0.266 1.00 95.69 81 SER A C 1
ATOM 643 O O . SER A 1 81 ? -9.509 2.285 0.405 1.00 95.69 81 SER A O 1
ATOM 645 N N . ILE A 1 82 ? -8.601 0.370 -0.340 1.00 95.88 82 ILE A N 1
ATOM 646 C CA . ILE A 1 82 ? -9.541 -0.525 0.362 1.00 95.88 82 ILE A CA 1
ATOM 647 C C . ILE A 1 82 ? -9.447 -0.343 1.876 1.00 95.88 82 ILE A C 1
ATOM 649 O O . ILE A 1 82 ? -10.466 -0.251 2.545 1.00 95.88 82 ILE A O 1
ATOM 653 N N . LEU A 1 83 ? -8.234 -0.279 2.426 1.00 95.50 83 LEU A N 1
ATOM 654 C CA . LEU A 1 83 ? -8.047 -0.080 3.863 1.00 95.50 83 LEU A CA 1
ATOM 655 C C . LEU A 1 83 ? -8.703 1.225 4.341 1.00 95.50 83 LEU A C 1
ATOM 657 O O . LEU A 1 83 ? -9.382 1.223 5.365 1.00 95.50 83 LEU A O 1
ATOM 661 N N . PHE A 1 84 ? -8.538 2.318 3.596 1.00 94.94 84 PHE A N 1
ATOM 662 C CA . PHE A 1 84 ? -9.165 3.596 3.933 1.00 94.94 84 PHE A CA 1
ATOM 663 C C . PHE A 1 84 ? -10.690 3.549 3.781 1.00 94.94 84 PHE A C 1
ATOM 665 O O . PHE A 1 84 ? -11.385 3.932 4.714 1.00 94.94 84 PHE A O 1
ATOM 672 N N . GLU A 1 85 ? -11.205 3.003 2.673 1.00 95.50 85 GLU A N 1
ATOM 673 C CA . GLU A 1 85 ? -12.652 2.841 2.429 1.00 95.50 85 GLU A CA 1
ATOM 674 C C . GLU A 1 85 ? -13.351 2.022 3.527 1.00 95.50 85 GLU A C 1
ATOM 676 O O . GLU A 1 85 ? -14.508 2.276 3.854 1.00 95.50 85 GLU A O 1
ATOM 681 N N . GLU A 1 86 ? -12.659 1.045 4.118 1.00 95.62 86 GLU A N 1
ATOM 682 C CA . GLU A 1 86 ? -13.237 0.163 5.139 1.00 95.62 86 GLU A CA 1
ATOM 683 C C . GLU A 1 86 ? -13.094 0.694 6.577 1.00 95.62 86 GLU A C 1
ATOM 685 O O . GLU A 1 86 ? -13.595 0.071 7.524 1.00 95.62 86 GLU A O 1
ATOM 690 N N . GLY A 1 87 ? -12.484 1.872 6.754 1.00 91.31 87 GLY A N 1
ATOM 691 C CA . GLY A 1 87 ? -12.423 2.584 8.032 1.00 91.31 87 GLY A CA 1
ATOM 692 C C . GLY A 1 87 ? -11.210 2.243 8.899 1.00 91.31 87 GLY A C 1
ATOM 693 O O . GLY A 1 87 ? -11.317 2.210 10.128 1.00 91.31 87 GLY A O 1
ATOM 694 N N . VAL A 1 88 ? -10.054 1.971 8.286 1.00 92.19 88 VAL A N 1
ATOM 695 C CA . VAL A 1 88 ? -8.765 1.983 8.999 1.00 92.19 88 VAL A CA 1
ATOM 696 C C . VAL A 1 88 ? -8.530 3.374 9.587 1.00 92.19 88 VAL A C 1
ATOM 698 O O . VAL A 1 88 ? -8.642 4.369 8.886 1.00 92.19 88 VAL A O 1
ATOM 701 N N . THR A 1 89 ? -8.179 3.459 10.870 1.00 91.88 89 THR A N 1
ATOM 702 C CA . THR A 1 89 ? -8.037 4.743 11.578 1.00 91.88 89 THR A CA 1
ATOM 703 C C . THR A 1 89 ? -6.645 5.341 11.437 1.00 91.88 89 THR A C 1
ATOM 705 O O . THR A 1 89 ? -6.473 6.553 11.549 1.00 91.88 89 THR A O 1
ATOM 708 N N . LYS A 1 90 ? -5.628 4.508 11.208 1.00 92.94 90 LYS A N 1
ATOM 709 C CA . LYS A 1 90 ? -4.241 4.965 11.105 1.00 92.94 90 LYS A CA 1
ATOM 710 C C . LYS A 1 90 ? -3.419 4.032 10.239 1.00 92.94 90 LYS A C 1
ATOM 712 O O . LYS A 1 90 ? -3.416 2.838 10.497 1.00 92.94 90 LYS A O 1
ATOM 717 N N . LEU A 1 91 ? -2.674 4.548 9.266 1.00 94.12 91 LEU A N 1
ATOM 718 C CA . LEU A 1 91 ? -1.688 3.776 8.507 1.00 94.12 91 LEU A CA 1
ATOM 719 C C . LEU A 1 91 ? -0.277 4.215 8.905 1.00 94.12 91 LEU A C 1
ATOM 721 O O . LEU A 1 91 ? 0.144 5.340 8.635 1.00 94.12 91 LEU A O 1
ATOM 725 N N . THR A 1 92 ? 0.461 3.306 9.537 1.00 91.50 92 THR A N 1
ATOM 726 C CA . THR A 1 92 ? 1.749 3.609 10.173 1.00 91.50 92 THR A CA 1
ATOM 727 C C . THR A 1 92 ? 2.927 3.243 9.289 1.00 91.50 92 THR A C 1
ATOM 729 O O . THR A 1 92 ? 3.904 3.984 9.201 1.00 91.50 92 THR A O 1
ATOM 732 N N . THR A 1 93 ? 2.899 2.073 8.655 1.00 92.06 93 THR A N 1
ATOM 733 C CA . THR A 1 93 ? 4.015 1.614 7.819 1.00 92.06 93 THR A CA 1
ATOM 734 C C . THR A 1 93 ? 3.504 0.778 6.661 1.00 92.06 93 THR A C 1
ATOM 736 O O . THR A 1 93 ? 2.561 0.005 6.788 1.00 92.06 93 THR A O 1
ATOM 739 N N . THR A 1 94 ? 4.156 0.907 5.513 1.00 93.88 94 THR A N 1
ATOM 740 C CA . THR A 1 94 ? 3.985 0.002 4.377 1.00 93.88 94 THR A CA 1
ATOM 741 C C . THR A 1 94 ? 5.357 -0.495 3.962 1.00 93.88 94 THR A C 1
ATOM 743 O O . THR A 1 94 ? 6.298 0.285 3.845 1.00 93.88 94 THR A O 1
ATOM 746 N N . ARG A 1 95 ? 5.493 -1.804 3.765 1.00 93.25 95 ARG A N 1
ATOM 747 C CA . ARG A 1 95 ? 6.727 -2.438 3.302 1.00 93.25 95 ARG A CA 1
ATOM 748 C C . ARG A 1 95 ? 6.419 -3.299 2.092 1.00 93.25 95 ARG A C 1
ATOM 750 O O . ARG A 1 95 ? 5.375 -3.945 2.011 1.00 93.25 95 ARG A O 1
ATOM 757 N N . ARG A 1 96 ? 7.375 -3.327 1.176 1.00 92.62 96 ARG A N 1
ATOM 758 C CA . ARG A 1 96 ? 7.368 -4.155 -0.026 1.00 92.62 96 ARG A CA 1
ATOM 759 C C . ARG A 1 96 ? 8.663 -4.944 -0.099 1.00 92.62 96 ARG A C 1
ATOM 761 O O . ARG A 1 96 ? 9.681 -4.543 0.463 1.00 92.62 96 ARG A O 1
ATOM 768 N N . GLU A 1 97 ? 8.625 -6.044 -0.826 1.00 88.62 97 GLU A N 1
ATOM 769 C CA . GLU A 1 97 ? 9.823 -6.782 -1.197 1.00 88.62 97 GLU A CA 1
ATOM 770 C C . GLU A 1 97 ? 10.704 -5.918 -2.118 1.00 88.62 97 GLU A C 1
ATOM 772 O O . GLU A 1 97 ? 10.300 -5.539 -3.224 1.00 88.62 97 GLU A O 1
ATOM 777 N N . VAL A 1 98 ? 11.892 -5.558 -1.625 1.00 86.75 98 VAL A N 1
ATOM 778 C CA . VAL A 1 98 ? 12.847 -4.692 -2.326 1.00 86.75 98 VAL A CA 1
ATOM 779 C C . VAL A 1 98 ? 13.781 -5.556 -3.165 1.00 86.75 98 VAL A C 1
ATOM 781 O O . VAL A 1 98 ? 14.484 -6.414 -2.633 1.00 86.75 98 VAL A O 1
ATOM 784 N N . PHE A 1 99 ? 13.829 -5.288 -4.469 1.00 85.19 99 PHE A N 1
ATOM 785 C CA . PHE A 1 99 ? 14.661 -6.030 -5.422 1.00 85.19 99 PHE A CA 1
ATOM 786 C C . PHE A 1 99 ? 15.685 -5.153 -6.153 1.00 85.19 99 PHE A C 1
ATOM 788 O O . PHE A 1 99 ? 16.559 -5.683 -6.832 1.00 85.19 99 PHE A O 1
ATOM 795 N N . GLU A 1 100 ? 15.619 -3.822 -6.025 1.00 81.62 100 GLU A N 1
ATOM 796 C CA . GLU A 1 100 ? 16.408 -2.910 -6.875 1.00 81.62 100 GLU A CA 1
ATOM 797 C C . GLU A 1 100 ? 17.912 -2.839 -6.549 1.00 81.62 100 GLU A C 1
ATOM 799 O O . GLU A 1 100 ? 18.616 -2.013 -7.123 1.00 81.62 100 GLU A O 1
ATOM 804 N N . GLY A 1 101 ? 18.425 -3.673 -5.640 1.00 63.66 101 GLY A N 1
ATOM 805 C CA . GLY A 1 101 ? 19.821 -3.622 -5.200 1.00 63.66 101 GLY A CA 1
ATOM 806 C C . GLY A 1 101 ? 20.245 -2.257 -4.622 1.00 63.66 101 GLY A C 1
ATOM 807 O O . GLY A 1 101 ? 19.469 -1.301 -4.524 1.00 63.66 101 GLY A O 1
ATOM 808 N N . GLY A 1 102 ? 21.505 -2.173 -4.196 1.00 55.19 102 GLY A N 1
ATOM 809 C CA . GLY A 1 102 ? 22.113 -0.952 -3.652 1.00 55.19 102 GLY A CA 1
ATOM 810 C C . GLY A 1 102 ? 22.092 -0.858 -2.120 1.00 55.19 102 GLY A C 1
ATOM 811 O O . GLY A 1 102 ? 21.365 -1.600 -1.454 1.00 55.19 102 GLY A O 1
ATOM 812 N N . PRO A 1 103 ? 22.933 0.017 -1.535 1.00 41.00 103 PRO A N 1
ATOM 813 C CA . PRO A 1 103 ? 23.026 0.166 -0.092 1.00 41.00 103 PRO A CA 1
ATOM 814 C C . PRO A 1 103 ? 21.702 0.710 0.438 1.00 41.00 103 PRO A C 1
ATOM 816 O O . PRO A 1 103 ? 21.347 1.866 0.222 1.00 41.00 103 PRO A O 1
ATOM 819 N N . VAL A 1 104 ? 20.967 -0.131 1.159 1.00 48.47 104 VAL A N 1
ATOM 820 C CA . VAL A 1 104 ? 19.891 0.334 2.025 1.00 48.47 104 VAL A CA 1
ATOM 821 C C . VAL A 1 104 ? 20.581 1.149 3.117 1.00 48.47 104 VAL A C 1
ATOM 823 O O . VAL A 1 104 ? 21.183 0.572 4.025 1.00 48.47 104 VAL A O 1
ATOM 826 N N . VAL A 1 105 ? 20.550 2.483 3.044 1.00 44.22 105 VAL A N 1
ATOM 827 C CA . VAL A 1 105 ? 21.008 3.348 4.146 1.00 44.22 105 VAL A CA 1
ATOM 828 C C . VAL A 1 105 ? 19.943 3.316 5.247 1.00 44.22 105 VAL A C 1
ATOM 830 O O . VAL A 1 105 ? 19.343 4.311 5.631 1.00 44.22 105 VAL A O 1
ATOM 833 N N . SER A 1 106 ? 19.673 2.120 5.761 1.00 42.41 106 SER A N 1
ATOM 834 C CA . SER A 1 106 ? 18.772 1.900 6.877 1.00 42.41 106 SER A CA 1
ATOM 835 C C . SER A 1 106 ? 19.493 2.354 8.141 1.00 42.41 106 SER A C 1
ATOM 837 O O . SER A 1 106 ? 20.299 1.614 8.719 1.00 42.41 106 SER A O 1
ATOM 839 N N . ARG A 1 107 ? 19.191 3.573 8.607 1.00 43.72 107 ARG A N 1
ATOM 840 C CA . ARG A 1 107 ? 19.456 3.956 10.000 1.00 43.72 107 ARG A CA 1
ATOM 841 C C . ARG A 1 107 ? 18.807 2.909 10.892 1.00 43.72 107 ARG A C 1
ATOM 843 O O . ARG A 1 107 ? 17.595 2.755 10.884 1.00 43.72 107 ARG A O 1
ATOM 850 N N . ARG A 1 108 ? 19.653 2.192 11.634 1.00 47.22 108 ARG A N 1
ATOM 851 C CA . ARG A 1 108 ? 19.343 1.175 12.648 1.00 47.22 108 ARG A CA 1
ATOM 852 C C . ARG A 1 108 ? 18.001 1.409 13.367 1.00 47.22 108 ARG A C 1
ATOM 854 O O . ARG A 1 108 ? 17.980 1.986 14.448 1.00 47.22 108 ARG A O 1
ATOM 861 N N . ARG A 1 109 ? 16.909 0.889 12.810 1.00 42.88 109 ARG A N 1
ATOM 862 C CA . ARG A 1 109 ? 15.680 0.507 13.512 1.00 42.88 109 ARG A CA 1
ATOM 863 C C . ARG A 1 109 ? 15.162 -0.763 12.835 1.00 42.88 109 ARG A C 1
ATOM 865 O O . ARG A 1 109 ? 15.025 -0.810 11.624 1.00 42.88 109 ARG A O 1
ATOM 872 N N . SER A 1 110 ? 15.051 -1.811 13.647 1.00 43.25 110 SER A N 1
ATOM 873 C CA . SER A 1 110 ? 14.579 -3.179 13.381 1.00 43.25 110 SER A CA 1
ATOM 874 C C . SER A 1 110 ? 14.000 -3.499 11.990 1.00 43.25 110 SER A C 1
ATOM 876 O O . SER A 1 110 ? 12.941 -2.996 11.630 1.00 43.25 110 SER A O 1
ATOM 878 N N . GLY A 1 111 ? 14.613 -4.474 11.307 1.00 42.41 111 GLY A N 1
ATOM 879 C CA . GLY A 1 111 ? 13.962 -5.253 10.246 1.00 42.41 111 GLY A CA 1
ATOM 880 C C . GLY A 1 111 ? 14.273 -4.814 8.817 1.00 42.41 111 GLY A C 1
ATOM 881 O O . GLY A 1 111 ? 13.360 -4.475 8.072 1.00 42.41 111 GLY A O 1
ATOM 882 N N . ALA A 1 112 ? 15.543 -4.864 8.400 1.00 45.16 112 ALA A N 1
ATOM 883 C CA . ALA A 1 112 ? 15.860 -4.831 6.973 1.00 45.16 112 ALA A CA 1
ATOM 884 C C . ALA A 1 112 ? 15.262 -6.086 6.313 1.00 45.16 112 ALA A C 1
ATOM 886 O O . ALA A 1 112 ? 15.662 -7.206 6.640 1.00 45.16 112 ALA A O 1
ATOM 887 N N . ALA A 1 113 ? 14.281 -5.906 5.427 1.00 49.47 113 ALA A N 1
ATOM 888 C CA . ALA A 1 113 ? 13.755 -7.000 4.622 1.00 49.47 113 ALA A CA 1
ATOM 889 C C . ALA A 1 113 ? 14.890 -7.568 3.745 1.00 49.47 113 ALA A C 1
ATOM 891 O O . ALA A 1 113 ? 15.674 -6.786 3.197 1.00 49.47 113 ALA A O 1
ATOM 892 N N . PRO A 1 114 ? 15.027 -8.901 3.623 1.00 53.38 114 PRO A N 1
ATOM 893 C CA . PRO A 1 114 ? 16.029 -9.491 2.746 1.00 53.38 114 PRO A CA 1
ATOM 894 C C . PRO A 1 114 ? 15.791 -9.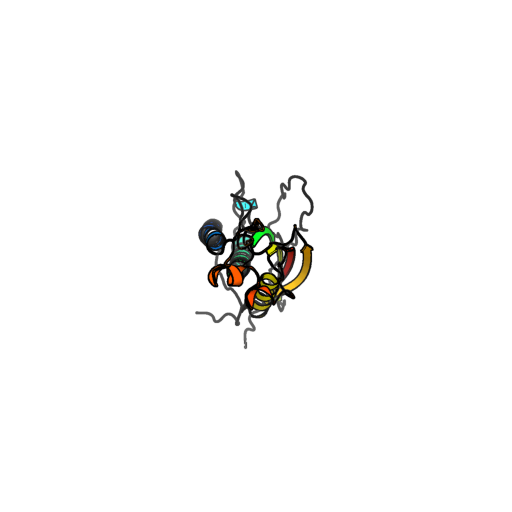019 1.307 1.00 53.38 114 PRO A C 1
ATOM 896 O O . PRO A 1 114 ? 14.659 -9.031 0.826 1.00 53.38 114 PRO A O 1
ATOM 899 N N . VAL A 1 115 ? 16.858 -8.598 0.624 1.00 58.56 115 VAL A N 1
ATOM 900 C CA . VAL A 1 115 ? 16.798 -8.251 -0.801 1.00 58.56 115 VAL A CA 1
ATOM 901 C C . VAL A 1 115 ? 16.566 -9.544 -1.581 1.00 58.56 115 VAL A C 1
ATOM 903 O O . VAL A 1 115 ? 17.459 -10.388 -1.652 1.00 58.56 115 VAL A O 1
ATOM 906 N N . GLN A 1 116 ? 15.370 -9.715 -2.142 1.00 64.44 116 GLN A N 1
ATOM 907 C CA . GLN A 1 116 ? 15.044 -10.823 -3.040 1.00 64.44 116 GLN A CA 1
ATOM 908 C C . GLN A 1 116 ? 15.087 -10.301 -4.474 1.00 64.44 116 GLN A C 1
ATOM 910 O O . GLN A 1 116 ? 14.260 -9.489 -4.883 1.00 64.44 116 GLN A O 1
ATOM 915 N N . SER A 1 117 ? 16.087 -10.728 -5.244 1.00 61.81 117 SER A N 1
ATOM 916 C CA . SER A 1 117 ? 16.329 -10.215 -6.599 1.00 61.81 117 SER A CA 1
ATOM 917 C C . SER A 1 117 ? 15.183 -10.509 -7.582 1.00 61.81 117 SER A C 1
ATOM 919 O O . SER A 1 117 ? 14.991 -9.781 -8.555 1.00 61.81 117 SER A O 1
ATOM 921 N N . ASP A 1 118 ? 14.390 -11.546 -7.321 1.00 66.44 118 ASP A N 1
ATOM 922 C CA . ASP A 1 118 ? 13.344 -12.078 -8.199 1.00 66.44 118 ASP A CA 1
ATOM 923 C C . ASP A 1 118 ? 11.907 -11.674 -7.815 1.00 66.44 118 ASP A C 1
ATOM 925 O O . ASP A 1 118 ? 10.952 -12.120 -8.447 1.00 66.44 118 ASP A O 1
ATOM 929 N N . ALA A 1 119 ? 11.729 -10.774 -6.843 1.00 72.31 119 ALA A N 1
ATOM 930 C CA . ALA A 1 119 ? 10.416 -10.312 -6.378 1.00 72.31 119 ALA A CA 1
ATOM 931 C C . ALA A 1 119 ? 9.487 -9.815 -7.512 1.00 72.31 119 ALA A C 1
ATOM 933 O O . ALA A 1 119 ? 9.706 -8.744 -8.090 1.00 72.31 119 ALA A O 1
ATOM 934 N N . GLY A 1 120 ? 8.420 -10.550 -7.830 1.00 74.12 120 GLY A N 1
ATOM 935 C CA . GLY A 1 120 ? 7.472 -10.180 -8.891 1.00 74.12 120 GLY A CA 1
ATOM 936 C C . GLY A 1 120 ? 7.993 -10.319 -10.329 1.00 74.12 120 GLY A C 1
ATOM 937 O O . GLY A 1 120 ? 7.355 -9.818 -11.257 1.00 74.12 120 GLY A O 1
ATOM 938 N N . GLU A 1 121 ? 9.135 -10.975 -10.542 1.00 80.88 121 GLU A N 1
ATOM 939 C CA . GLU A 1 121 ? 9.617 -11.337 -11.876 1.00 80.88 121 GLU A CA 1
ATOM 940 C C . GLU A 1 121 ? 8.983 -12.654 -12.332 1.00 80.88 121 GLU A C 1
ATOM 942 O O . GLU A 1 121 ? 8.938 -13.615 -11.573 1.00 80.88 121 GLU A O 1
ATOM 947 N N . LEU A 1 122 ? 8.478 -12.690 -13.566 1.00 79.62 122 LEU A N 1
ATOM 948 C CA . LEU A 1 122 ? 7.940 -13.904 -14.178 1.00 79.62 122 LEU A CA 1
ATOM 949 C C . LEU A 1 122 ? 8.966 -14.392 -15.201 1.00 79.62 122 LEU A C 1
ATOM 951 O O . LEU A 1 122 ? 9.161 -13.717 -16.214 1.00 79.62 122 LEU A O 1
ATOM 955 N N . LYS A 1 123 ? 9.654 -15.502 -14.918 1.00 81.00 123 LYS A N 1
ATOM 956 C CA . LYS A 1 123 ? 10.647 -16.067 -15.839 1.00 81.00 123 LYS A CA 1
ATOM 957 C C . LYS A 1 123 ? 9.959 -16.951 -16.875 1.00 81.00 123 LYS A C 1
ATOM 959 O O . LYS A 1 123 ? 8.826 -17.394 -16.699 1.00 81.00 123 LYS A O 1
ATOM 964 N N . GLU A 1 124 ? 10.655 -17.205 -17.977 1.00 75.56 124 GLU A N 1
ATOM 965 C CA . GLU A 1 124 ? 10.173 -18.122 -19.007 1.00 75.56 124 GLU A CA 1
ATOM 966 C C . GLU A 1 124 ? 9.989 -19.529 -18.412 1.00 75.56 124 GLU A C 1
ATOM 968 O O . GLU A 1 124 ? 10.919 -20.095 -17.841 1.00 75.56 124 GLU A O 1
ATOM 973 N N . GLY A 1 125 ? 8.771 -20.068 -18.512 1.00 78.50 125 GLY A N 1
ATOM 974 C CA . GLY A 1 125 ? 8.385 -21.351 -17.914 1.00 78.50 125 GLY A CA 1
ATOM 975 C C . GLY A 1 125 ? 7.744 -21.260 -16.523 1.00 78.50 125 GLY A C 1
ATOM 976 O O . GLY A 1 125 ? 7.153 -22.247 -16.083 1.00 78.50 125 GLY A O 1
ATOM 977 N N . ASP A 1 126 ? 7.786 -20.102 -15.853 1.00 83.81 126 ASP A N 1
ATOM 978 C CA . ASP A 1 126 ? 7.071 -19.909 -14.589 1.00 83.81 126 ASP A CA 1
ATOM 979 C C . ASP A 1 126 ? 5.564 -19.759 -14.836 1.00 83.81 126 ASP A C 1
ATOM 981 O O . ASP A 1 126 ? 5.122 -19.036 -15.728 1.00 83.81 126 ASP A O 1
ATOM 985 N N . LEU A 1 127 ? 4.753 -20.407 -13.997 1.00 85.81 127 LEU A N 1
ATOM 986 C CA . LEU A 1 127 ? 3.291 -20.281 -14.053 1.00 85.81 127 LEU A CA 1
ATOM 987 C C . LEU A 1 127 ? 2.793 -18.985 -13.405 1.00 85.81 127 LEU A C 1
ATOM 989 O O . LEU A 1 127 ? 1.724 -18.481 -13.754 1.00 85.81 127 LEU A O 1
ATOM 993 N N . TYR A 1 128 ? 3.543 -18.461 -12.436 1.00 87.50 128 TYR A N 1
ATOM 994 C CA . TYR A 1 128 ? 3.196 -17.252 -11.708 1.00 87.50 128 TYR A CA 1
ATOM 995 C C . TYR A 1 128 ? 4.430 -16.558 -11.129 1.00 87.50 128 TYR A C 1
ATOM 997 O O . TYR A 1 128 ? 5.453 -17.181 -10.863 1.00 87.50 128 TYR A O 1
ATOM 1005 N N . ALA A 1 129 ? 4.287 -15.262 -10.874 1.00 87.94 129 ALA A N 1
ATOM 1006 C CA . ALA A 1 129 ? 5.183 -14.448 -10.071 1.00 87.94 129 ALA A CA 1
ATOM 1007 C C . ALA A 1 129 ? 4.458 -14.008 -8.794 1.00 87.94 129 ALA A C 1
ATOM 1009 O O . ALA A 1 129 ? 3.235 -13.851 -8.781 1.00 87.94 129 ALA A O 1
ATOM 1010 N N . ARG A 1 130 ? 5.217 -13.791 -7.720 1.00 90.69 130 ARG A N 1
ATOM 1011 C CA . ARG A 1 130 ? 4.704 -13.431 -6.393 1.00 90.69 130 ARG A CA 1
ATOM 1012 C C . ARG A 1 130 ? 5.374 -12.151 -5.912 1.00 90.69 130 ARG A C 1
ATOM 1014 O O . ARG A 1 130 ? 6.581 -11.999 -6.083 1.00 90.69 130 ARG A O 1
ATOM 1021 N N . MET A 1 131 ? 4.604 -11.258 -5.302 1.00 91.62 131 MET A N 1
ATOM 1022 C CA . MET A 1 131 ? 5.105 -10.047 -4.647 1.00 91.62 131 MET A CA 1
ATOM 1023 C C . MET A 1 131 ? 4.616 -10.005 -3.208 1.00 91.62 131 MET A C 1
ATOM 1025 O O . MET A 1 131 ? 3.408 -10.068 -2.985 1.00 91.62 131 MET A O 1
ATOM 1029 N N . ARG A 1 132 ? 5.538 -9.887 -2.248 1.00 93.25 132 ARG A N 1
ATOM 1030 C CA . ARG A 1 132 ? 5.194 -9.783 -0.827 1.00 93.25 132 ARG A CA 1
ATOM 1031 C C . ARG A 1 132 ? 5.113 -8.339 -0.351 1.00 93.25 132 ARG A C 1
ATOM 1033 O O . ARG A 1 132 ? 5.990 -7.521 -0.637 1.00 93.25 132 ARG A O 1
ATOM 1040 N N . PHE A 1 133 ? 4.103 -8.070 0.466 1.00 95.06 133 PHE A N 1
ATOM 1041 C CA . PHE A 1 133 ? 3.887 -6.792 1.126 1.00 95.06 133 PHE A CA 1
ATOM 1042 C C . PHE A 1 133 ? 3.549 -6.994 2.602 1.00 95.06 133 PHE A C 1
ATOM 1044 O O . PHE A 1 133 ? 3.052 -8.047 3.009 1.00 95.06 133 PHE A O 1
ATOM 1051 N N . SER A 1 134 ? 3.801 -5.962 3.402 1.00 95.50 134 SER A N 1
ATOM 1052 C CA . SER A 1 134 ? 3.280 -5.872 4.762 1.00 95.50 134 SER A CA 1
ATOM 1053 C C . SER A 1 134 ? 2.841 -4.451 5.077 1.00 95.50 134 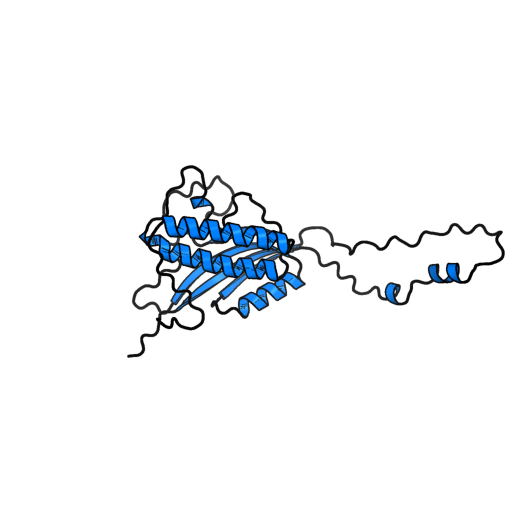SER A C 1
ATOM 1055 O O . SER A 1 134 ? 3.554 -3.501 4.754 1.00 95.50 134 SER A O 1
ATOM 1057 N N . VAL A 1 135 ? 1.709 -4.305 5.749 1.00 95.56 135 VAL A N 1
ATOM 1058 C CA . VAL A 1 135 ? 1.171 -3.019 6.192 1.00 95.56 135 VAL A CA 1
ATOM 1059 C C . VAL A 1 135 ? 0.900 -3.066 7.690 1.00 95.56 135 VAL A C 1
ATOM 1061 O O . VAL A 1 135 ? 0.322 -4.030 8.188 1.00 95.56 135 VAL A O 1
ATOM 1064 N N . ASP A 1 136 ? 1.335 -2.018 8.382 1.00 95.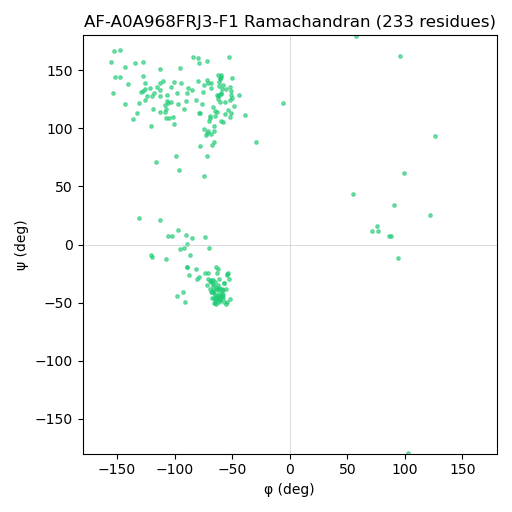38 136 ASP A N 1
ATOM 1065 C CA . ASP A 1 136 ? 1.095 -1.803 9.805 1.00 95.38 136 ASP A CA 1
ATOM 1066 C C . ASP A 1 136 ? 0.092 -0.655 9.943 1.00 95.38 136 ASP A C 1
ATOM 1068 O O . ASP A 1 136 ? 0.355 0.459 9.472 1.00 95.38 136 ASP A O 1
ATOM 1072 N N . PHE A 1 137 ? -1.052 -0.920 10.566 1.00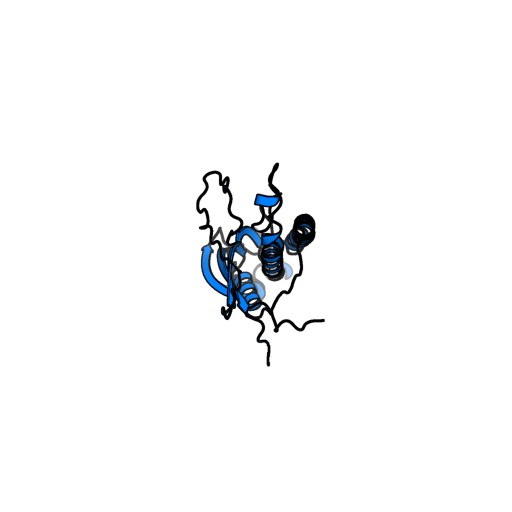 94.75 137 PHE A N 1
ATOM 1073 C CA . PHE A 1 137 ? -2.153 0.034 10.695 1.00 94.75 137 PHE A CA 1
ATOM 1074 C C . PHE A 1 137 ? -2.923 -0.151 12.005 1.00 94.75 137 PHE A C 1
ATOM 1076 O O . PHE A 1 137 ? -2.750 -1.151 12.693 1.00 94.75 137 PHE A O 1
ATOM 1083 N N . GLU A 1 138 ? -3.771 0.809 12.355 1.00 94.06 138 GLU A N 1
ATOM 1084 C CA . GLU A 1 138 ? -4.740 0.689 13.442 1.00 94.06 138 GLU A CA 1
ATOM 1085 C C . GLU A 1 138 ? -6.156 0.682 12.874 1.00 94.06 138 GLU A C 1
ATOM 1087 O O . GLU A 1 138 ? -6.467 1.423 11.940 1.00 94.06 138 GLU A O 1
ATOM 1092 N N . ALA A 1 139 ? -7.010 -0.175 13.420 1.00 92.75 139 ALA A N 1
ATOM 1093 C CA . ALA A 1 139 ? -8.409 -0.275 13.029 1.00 92.75 139 ALA A CA 1
ATOM 1094 C C . ALA A 1 139 ? -9.260 -0.784 14.194 1.00 92.75 139 ALA A C 1
ATOM 1096 O O . ALA A 1 139 ? -8.738 -1.310 15.176 1.00 92.75 139 ALA A O 1
ATOM 1097 N N . ARG A 1 140 ? -10.582 -0.662 14.071 1.00 91.12 140 ARG A N 1
ATOM 1098 C CA . ARG A 1 140 ? -11.525 -1.426 14.900 1.00 91.12 140 ARG A CA 1
ATOM 1099 C C . ARG A 1 140 ? -11.667 -2.849 14.362 1.00 91.12 140 ARG A C 1
ATOM 1101 O O . ARG A 1 140 ? -11.384 -3.094 13.189 1.00 91.12 140 ARG A O 1
ATOM 1108 N N . GLU A 1 141 ? -12.154 -3.768 15.192 1.00 90.44 141 GLU A N 1
ATOM 1109 C CA . GLU A 1 141 ? -12.363 -5.167 14.795 1.00 90.44 141 GLU A CA 1
ATOM 1110 C C . GLU A 1 141 ? -13.295 -5.283 13.584 1.00 90.44 141 GLU A C 1
ATOM 1112 O O . GLU A 1 141 ? -12.930 -5.891 12.576 1.00 90.44 141 GLU A O 1
ATOM 1117 N N . SER A 1 142 ? -14.452 -4.616 13.626 1.00 91.06 142 SER A N 1
ATOM 1118 C CA . SER A 1 142 ? -15.395 -4.613 12.507 1.00 91.06 142 SER A CA 1
ATOM 1119 C C . SER A 1 142 ? -14.785 -4.085 11.200 1.00 91.06 142 SER A C 1
ATOM 1121 O O . SER A 1 142 ? -15.057 -4.631 10.131 1.00 91.06 142 SER A O 1
ATOM 1123 N N . ALA A 1 143 ? -13.944 -3.049 11.267 1.00 92.69 143 ALA A N 1
ATOM 1124 C CA . ALA A 1 143 ? -13.247 -2.494 10.106 1.00 92.69 143 ALA A CA 1
ATOM 1125 C C . ALA A 1 143 ? -12.200 -3.463 9.543 1.00 92.69 143 ALA A C 1
ATOM 1127 O O . ALA A 1 143 ? -12.117 -3.642 8.329 1.00 92.69 143 ALA A O 1
ATOM 1128 N N . LEU A 1 144 ? -11.449 -4.142 10.414 1.00 93.62 144 LEU A N 1
ATOM 1129 C CA . LEU A 1 144 ? -10.474 -5.146 10.001 1.00 93.62 144 LEU A CA 1
ATOM 1130 C C . LEU A 1 144 ? -11.135 -6.309 9.252 1.00 93.62 144 LEU A C 1
ATOM 1132 O O . LEU A 1 144 ? -10.648 -6.707 8.194 1.00 93.62 144 LEU A O 1
ATOM 1136 N N . VAL A 1 145 ? -12.241 -6.842 9.778 1.00 93.81 145 VAL A N 1
ATOM 1137 C CA . VAL A 1 145 ? -12.959 -7.957 9.141 1.00 93.81 145 VAL A CA 1
ATOM 1138 C C . VAL A 1 145 ? -13.450 -7.555 7.750 1.00 93.81 145 VAL A C 1
ATOM 1140 O O . VAL A 1 145 ? -13.171 -8.262 6.782 1.00 93.81 145 VAL A O 1
ATOM 1143 N N . ARG A 1 146 ? -14.084 -6.380 7.617 1.00 95.25 146 ARG A N 1
ATOM 1144 C CA . ARG A 1 146 ? -14.532 -5.879 6.307 1.00 95.25 146 ARG A CA 1
ATOM 1145 C C . ARG A 1 146 ? -13.375 -5.664 5.336 1.00 95.25 146 ARG A C 1
ATOM 1147 O O . ARG A 1 146 ? -13.476 -6.055 4.177 1.00 95.25 146 ARG A O 1
ATOM 1154 N N . ALA A 1 147 ? -12.258 -5.108 5.806 1.00 94.75 147 ALA A N 1
ATOM 1155 C CA . ALA A 1 147 ? -11.060 -4.935 4.993 1.00 94.75 147 ALA A CA 1
ATOM 1156 C C . ALA A 1 147 ? -10.525 -6.272 4.465 1.00 94.75 147 ALA A C 1
ATOM 1158 O O . ALA A 1 147 ? -10.217 -6.381 3.279 1.00 94.75 147 ALA A O 1
ATOM 1159 N N . ILE A 1 148 ? -10.454 -7.308 5.306 1.00 94.69 148 ILE A N 1
ATOM 1160 C CA . ILE A 1 148 ? -10.013 -8.646 4.890 1.00 94.69 148 ILE A CA 1
ATOM 1161 C C . ILE A 1 148 ? -10.985 -9.248 3.870 1.00 94.69 148 ILE A C 1
ATOM 1163 O O . ILE A 1 148 ? -10.537 -9.734 2.830 1.00 94.69 148 ILE A O 1
ATOM 1167 N N . ASP A 1 149 ? -12.294 -9.163 4.108 1.00 94.94 149 ASP A N 1
ATOM 1168 C CA . ASP A 1 149 ? -13.312 -9.646 3.168 1.00 94.94 149 ASP A CA 1
ATOM 1169 C C . ASP A 1 149 ? -13.230 -8.914 1.819 1.00 94.94 149 ASP A C 1
ATOM 1171 O O . ASP A 1 149 ? -13.360 -9.512 0.741 1.00 94.94 149 ASP A O 1
ATOM 1175 N N . ARG A 1 150 ? -12.953 -7.607 1.850 1.00 95.00 150 ARG A N 1
ATOM 1176 C CA . ARG A 1 150 ? -12.805 -6.787 0.647 1.00 95.00 150 ARG A CA 1
ATOM 1177 C C . ARG A 1 150 ? -11.521 -7.088 -0.119 1.00 95.00 150 ARG A C 1
ATOM 1179 O O . ARG A 1 150 ? -11.526 -7.066 -1.351 1.00 95.00 150 ARG A O 1
ATOM 1186 N N . LEU A 1 151 ? -10.439 -7.411 0.586 1.00 93.69 151 LEU A N 1
ATOM 1187 C CA . LEU A 1 151 ? -9.198 -7.897 -0.018 1.00 93.69 151 LEU A CA 1
ATOM 1188 C C . LEU A 1 151 ? -9.383 -9.290 -0.634 1.00 93.69 151 LEU A C 1
ATOM 1190 O O . LEU A 1 151 ? -8.912 -9.524 -1.743 1.00 93.69 151 LEU A O 1
ATOM 1194 N N . ALA A 1 152 ? -10.106 -10.186 0.040 1.00 91.25 152 ALA A N 1
ATOM 1195 C CA . ALA A 1 152 ? -10.374 -11.542 -0.440 1.00 91.25 152 ALA A CA 1
ATOM 1196 C C . ALA A 1 152 ? -11.301 -11.572 -1.667 1.00 91.25 152 ALA A C 1
ATOM 1198 O O . ALA A 1 152 ? -11.164 -12.435 -2.531 1.00 91.25 152 ALA A O 1
ATOM 1199 N N . SER A 1 153 ? -12.235 -10.622 -1.760 1.00 91.56 153 SER A N 1
ATOM 1200 C CA . SER A 1 153 ? -13.146 -10.459 -2.903 1.00 91.56 153 SER A CA 1
ATOM 1201 C C . SER A 1 153 ? -12.600 -9.543 -4.006 1.00 91.56 153 SER A C 1
ATOM 1203 O O . SER A 1 153 ? -13.333 -9.181 -4.931 1.00 91.56 153 SER A O 1
ATOM 1205 N N . ASN A 1 154 ? -11.330 -9.139 -3.919 1.00 91.06 154 ASN A N 1
ATOM 1206 C CA . ASN A 1 154 ? -10.719 -8.258 -4.901 1.00 91.06 154 ASN A CA 1
ATOM 1207 C C . ASN A 1 154 ? -10.470 -8.964 -6.242 1.00 91.06 154 ASN A C 1
ATOM 1209 O O . ASN A 1 154 ? -10.346 -10.182 -6.319 1.00 91.06 154 ASN A O 1
ATOM 1213 N N . GLU A 1 155 ? -10.354 -8.177 -7.312 1.00 89.31 155 GLU A N 1
ATOM 1214 C CA . GLU A 1 155 ? -9.957 -8.696 -8.623 1.00 89.31 155 GLU A CA 1
ATOM 1215 C C . GLU A 1 155 ? -8.489 -9.142 -8.642 1.00 89.31 155 GLU A C 1
ATOM 1217 O O . GLU A 1 155 ? -8.142 -10.073 -9.366 1.00 89.31 155 GLU A O 1
ATOM 1222 N N . LEU A 1 156 ? -7.627 -8.494 -7.850 1.00 89.50 156 LEU A N 1
ATOM 1223 C CA . LEU A 1 156 ? -6.247 -8.925 -7.653 1.00 89.50 156 LEU A CA 1
ATOM 1224 C C . LEU A 1 156 ? -6.220 -10.238 -6.866 1.00 89.50 156 LEU A C 1
ATOM 1226 O O . LEU A 1 156 ? -6.915 -10.387 -5.862 1.00 89.50 156 LEU A O 1
ATOM 1230 N N . PHE A 1 157 ? -5.350 -11.166 -7.264 1.00 91.50 157 PHE A N 1
ATOM 1231 C CA . PHE A 1 157 ? -5.161 -12.414 -6.529 1.00 91.50 157 PHE A CA 1
ATOM 1232 C C . PHE A 1 157 ? -4.291 -12.179 -5.285 1.00 91.50 157 PHE A C 1
ATOM 1234 O O . PHE A 1 157 ? -3.065 -12.327 -5.325 1.00 91.50 157 PHE A O 1
ATOM 1241 N N . ILE A 1 158 ? -4.933 -11.756 -4.194 1.00 93.44 158 ILE A N 1
ATOM 1242 C CA . ILE A 1 158 ? -4.305 -11.4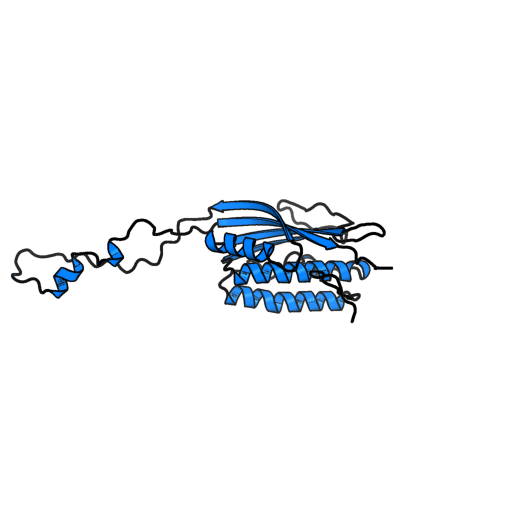37 -2.908 1.00 93.44 158 ILE A CA 1
ATOM 1243 C C . ILE A 1 158 ? -4.447 -12.630 -1.957 1.00 93.44 158 ILE A C 1
ATOM 1245 O O . ILE A 1 158 ? -5.541 -13.143 -1.741 1.00 93.44 158 ILE A O 1
ATOM 1249 N N . VAL A 1 159 ? -3.339 -13.044 -1.346 1.00 93.75 159 VAL A N 1
ATOM 1250 C CA . VAL A 1 159 ? -3.295 -14.084 -0.313 1.00 93.75 159 VAL A CA 1
ATOM 1251 C C . VAL A 1 159 ? -2.758 -13.476 0.973 1.00 93.75 159 VAL A C 1
ATOM 1253 O O . VAL A 1 159 ? -1.609 -13.043 1.028 1.00 93.75 159 VAL A O 1
ATOM 1256 N N . VAL A 1 160 ? -3.575 -13.455 2.024 1.00 93.50 160 VAL A N 1
ATOM 1257 C CA . VAL A 1 160 ? -3.131 -13.044 3.361 1.00 93.50 160 VAL A CA 1
ATOM 1258 C C . VAL A 1 160 ? -2.317 -14.176 3.986 1.00 93.50 160 VAL A C 1
ATOM 1260 O O . VAL A 1 160 ? -2.815 -15.284 4.161 1.00 93.50 160 VAL A O 1
ATOM 1263 N N . ASN A 1 161 ? -1.059 -13.897 4.325 1.00 92.44 161 ASN A N 1
ATOM 1264 C CA . ASN A 1 161 ? -0.132 -14.882 4.889 1.00 92.44 161 ASN A CA 1
ATOM 1265 C C . ASN A 1 161 ? -0.138 -14.884 6.415 1.00 92.44 161 ASN A C 1
ATOM 1267 O O . ASN A 1 161 ? -0.024 -15.933 7.043 1.00 92.44 161 ASN A O 1
ATOM 1271 N N . SER A 1 162 ? -0.194 -13.694 7.010 1.00 93.50 162 SER A N 1
ATOM 1272 C CA . SER A 1 162 ? -0.179 -13.529 8.457 1.00 93.50 162 SER A CA 1
ATOM 1273 C C . SER A 1 162 ? -0.910 -12.261 8.857 1.00 93.50 162 SER A C 1
ATOM 1275 O O . SER A 1 162 ? -0.788 -11.228 8.194 1.00 93.50 162 SER A O 1
ATOM 1277 N N . LEU A 1 163 ? -1.597 -12.351 9.986 1.00 94.56 163 LEU A N 1
ATOM 1278 C CA . LEU A 1 163 ? -2.305 -11.262 10.630 1.00 94.56 163 LEU A CA 1
ATOM 1279 C C . LEU A 1 163 ? -1.931 -11.292 12.117 1.00 94.56 163 LEU A C 1
ATOM 1281 O O . LEU A 1 163 ? -2.241 -12.264 12.802 1.00 94.56 163 LEU A O 1
ATOM 1285 N N . ASP A 1 164 ? -1.223 -10.269 12.590 1.00 94.75 164 ASP A N 1
ATOM 1286 C CA . ASP A 1 164 ? -0.937 -10.062 14.016 1.00 94.75 164 ASP A CA 1
ATOM 1287 C C . ASP A 1 164 ? -1.797 -8.895 14.496 1.00 94.75 164 ASP A C 1
ATOM 1289 O O . ASP A 1 164 ? -1.736 -7.809 13.920 1.00 94.75 164 ASP A O 1
ATOM 1293 N N . CYS A 1 165 ? -2.608 -9.129 15.524 1.00 93.25 165 CYS A N 1
ATOM 1294 C CA . CYS A 1 165 ? -3.482 -8.123 16.114 1.00 93.25 165 CYS A CA 1
ATOM 1295 C C . CYS A 1 165 ? -3.080 -7.912 17.569 1.00 93.25 165 CYS A C 1
ATOM 1297 O O . CYS A 1 165 ? -2.963 -8.865 18.343 1.00 93.25 165 CYS A O 1
ATOM 1299 N N . ARG A 1 166 ? -2.900 -6.654 17.961 1.00 90.75 166 ARG A N 1
ATOM 1300 C CA . ARG A 1 166 ? -2.589 -6.261 19.335 1.00 90.75 166 ARG A CA 1
ATOM 1301 C C . ARG A 1 166 ? -3.542 -5.171 19.769 1.00 90.75 166 ARG A C 1
ATOM 1303 O O . ARG A 1 166 ? -3.707 -4.180 19.068 1.00 90.75 166 ARG A O 1
ATOM 1310 N N . LYS A 1 167 ? -4.139 -5.330 20.947 1.00 85.12 167 LYS A N 1
ATOM 1311 C CA . LYS A 1 167 ? -4.961 -4.285 21.559 1.00 85.12 167 LYS A CA 1
ATOM 1312 C C . LYS A 1 167 ? -4.083 -3.060 21.830 1.00 85.12 167 LYS A C 1
ATOM 1314 O O . LYS A 1 167 ? -3.053 -3.187 22.495 1.00 85.12 167 LYS A O 1
ATOM 1319 N N . VAL A 1 168 ? -4.481 -1.898 21.319 1.00 74.38 168 VAL A N 1
ATOM 1320 C CA . VAL A 1 168 ? -3.778 -0.632 21.544 1.00 74.38 168 VAL A CA 1
ATOM 1321 C C . VAL A 1 168 ? -4.746 0.331 22.209 1.00 74.38 168 VAL A C 1
ATOM 1323 O O . VAL A 1 168 ? -5.600 0.915 21.563 1.00 74.38 168 VAL A O 1
ATOM 1326 N N . GLY A 1 169 ? -4.602 0.493 23.524 1.00 65.88 169 GLY A N 1
ATOM 1327 C CA . GLY A 1 169 ? -5.306 1.524 24.286 1.00 65.88 169 GLY A CA 1
ATOM 1328 C C . GLY A 1 169 ? -6.507 1.052 25.104 1.00 65.88 169 GLY A C 1
ATOM 1329 O O . GLY A 1 169 ? -6.824 -0.139 25.193 1.00 65.88 169 GLY A O 1
ATOM 1330 N N . GLU A 1 170 ? -7.114 2.036 25.765 1.00 55.88 170 GLU A N 1
ATOM 1331 C CA . GLU A 1 170 ? -8.352 1.902 26.529 1.00 55.88 170 GLU A CA 1
ATOM 1332 C C . GLU A 1 170 ? -9.560 1.894 25.588 1.00 55.88 170 GLU A C 1
ATOM 1334 O O . GLU A 1 170 ? -9.502 2.382 24.458 1.00 55.88 170 GLU A O 1
ATOM 1339 N N . ASP A 1 171 ? -10.654 1.302 26.050 1.00 54.00 171 ASP A N 1
ATOM 1340 C CA . ASP A 1 171 ? -11.864 1.150 25.256 1.00 54.00 171 ASP A CA 1
ATOM 1341 C C . ASP A 1 171 ? -12.421 2.532 24.869 1.00 54.00 171 ASP A C 1
ATOM 1343 O O . ASP A 1 171 ? -12.597 3.405 25.724 1.00 54.00 171 ASP A O 1
ATOM 1347 N N . ILE A 1 172 ? -12.699 2.754 23.577 1.00 55.16 172 ILE A N 1
ATOM 1348 C CA . ILE A 1 172 ? -13.323 4.002 23.126 1.00 55.16 172 ILE A CA 1
ATOM 1349 C C . ILE A 1 172 ? -14.783 3.952 23.568 1.00 55.16 172 ILE A C 1
ATOM 1351 O O . ILE A 1 172 ? -15.638 3.379 22.892 1.00 55.16 172 ILE A O 1
ATOM 1355 N N . ALA A 1 173 ? -15.074 4.534 24.728 1.00 51.88 173 ALA A N 1
ATOM 1356 C CA . ALA A 1 173 ? -16.446 4.767 25.138 1.00 51.88 173 ALA A CA 1
ATOM 1357 C C . ALA A 1 173 ? -17.124 5.675 24.099 1.00 51.88 173 ALA A C 1
ATOM 1359 O O . ALA A 1 173 ? -16.598 6.738 23.762 1.00 51.88 173 ALA A O 1
ATOM 1360 N N . MET A 1 174 ? -18.302 5.273 23.608 1.00 48.00 174 MET A N 1
ATOM 1361 C CA . MET A 1 174 ? -19.216 6.211 22.956 1.00 48.00 174 MET A CA 1
ATOM 1362 C C . MET A 1 174 ? -19.406 7.404 23.893 1.00 48.00 174 MET A C 1
ATOM 1364 O O . MET A 1 174 ? -19.606 7.220 25.095 1.00 48.00 174 MET A O 1
ATOM 1368 N N . GLU A 1 175 ? -19.283 8.604 23.329 1.00 42.03 175 GLU A N 1
ATOM 1369 C CA . GLU A 1 175 ? -19.416 9.891 24.004 1.00 42.03 175 GLU A CA 1
ATOM 1370 C C . GLU A 1 175 ? -20.562 9.820 25.023 1.00 42.03 175 GLU A C 1
ATOM 1372 O O . GLU A 1 175 ? -21.722 9.614 24.655 1.00 42.03 175 GLU A O 1
ATOM 1377 N N . LYS A 1 176 ? -20.222 9.867 26.321 1.00 41.91 176 LYS A N 1
ATOM 1378 C CA . LYS A 1 176 ? -21.217 9.796 27.392 1.00 41.91 176 LYS A CA 1
ATOM 1379 C C . LYS A 1 176 ? -22.212 10.928 27.158 1.00 41.91 176 LYS A C 1
ATOM 1381 O O . LYS A 1 176 ? -21.864 12.096 27.319 1.00 41.91 176 LYS A O 1
ATOM 1386 N N . ILE A 1 177 ? -23.450 10.576 26.813 1.00 48.19 177 ILE A N 1
ATOM 1387 C CA . ILE A 1 177 ? -24.592 11.479 26.958 1.00 48.19 177 ILE A CA 1
ATOM 1388 C C . ILE A 1 177 ? -24.513 11.990 28.405 1.00 48.19 177 ILE A C 1
ATOM 1390 O O . ILE A 1 177 ? -24.350 11.156 29.302 1.00 48.19 177 ILE A O 1
ATOM 1394 N N . PRO A 1 178 ? -24.514 13.316 28.643 1.00 42.84 178 PRO A N 1
ATOM 1395 C CA . PRO A 1 178 ? -24.260 13.866 29.967 1.00 42.84 178 PRO A CA 1
ATOM 1396 C C . PRO A 1 178 ? -25.179 13.191 30.981 1.00 42.84 178 PRO A C 1
ATOM 1398 O O . PRO A 1 178 ? -26.395 13.157 30.786 1.00 42.84 178 PRO A O 1
ATOM 1401 N N . GLU A 1 179 ? -24.571 12.609 32.020 1.00 46.16 179 GLU A N 1
ATOM 1402 C CA . GLU A 1 179 ? -25.282 11.960 33.117 1.00 46.16 179 GLU A CA 1
ATOM 1403 C C . GLU A 1 179 ? -26.381 12.910 33.598 1.00 46.16 179 GLU A C 1
ATOM 1405 O O . GLU A 1 179 ? -26.108 14.050 33.987 1.00 46.16 179 GLU A O 1
ATOM 1410 N N . SER A 1 180 ? -27.634 12.456 33.508 1.00 49.19 180 SER A N 1
ATOM 1411 C CA . SER A 1 180 ? -28.784 13.178 34.041 1.00 49.19 180 SER A CA 1
ATOM 1412 C C . SER A 1 180 ? -28.480 13.548 35.490 1.00 49.19 180 SER A C 1
ATOM 1414 O O . SER A 1 180 ? -28.307 12.672 36.336 1.00 49.19 180 SER A O 1
ATOM 1416 N N . GLY A 1 181 ? -28.341 14.852 35.736 1.00 42.16 181 GLY A N 1
ATOM 1417 C CA . GLY A 1 181 ? -27.857 15.389 37.001 1.00 42.16 181 GLY A CA 1
ATOM 1418 C C . GLY A 1 181 ? -28.617 14.825 38.197 1.00 42.16 181 GLY A C 1
ATOM 1419 O O . GLY A 1 181 ? -29.848 14.758 38.198 1.00 42.16 181 GLY A O 1
ATOM 1420 N N . THR A 1 182 ? -27.873 14.444 39.232 1.00 40.53 182 THR A N 1
ATOM 1421 C CA . THR A 1 182 ? -28.411 14.143 40.556 1.00 40.53 182 THR A CA 1
ATOM 1422 C C . THR A 1 182 ? -29.160 15.368 41.076 1.00 40.53 182 THR A C 1
ATOM 1424 O O . THR A 1 182 ? -28.569 16.374 41.466 1.00 40.53 182 THR A O 1
ATOM 1427 N N . LEU A 1 183 ? -30.492 15.297 41.060 1.00 44.94 183 LEU A N 1
ATOM 1428 C CA . LEU A 1 183 ? -31.339 16.265 41.743 1.00 44.94 183 LEU A CA 1
ATOM 1429 C C . LEU A 1 183 ? -31.169 16.051 43.253 1.00 44.94 183 LEU A C 1
ATOM 1431 O O . LEU A 1 183 ? -31.591 15.030 43.793 1.00 44.94 183 LEU A O 1
ATOM 1435 N N . ASN A 1 184 ? -30.539 17.010 43.933 1.00 46.09 184 ASN A N 1
ATOM 1436 C CA . ASN A 1 184 ? -30.608 17.119 45.388 1.00 46.09 184 ASN A CA 1
ATOM 1437 C C . ASN A 1 184 ? -32.041 17.516 45.759 1.00 46.09 184 ASN A C 1
ATOM 1439 O O . ASN A 1 184 ? -32.395 18.691 45.704 1.00 46.09 184 ASN A O 1
ATOM 1443 N N . LEU A 1 185 ? -32.874 16.530 46.087 1.00 48.75 185 LEU A N 1
ATOM 1444 C CA . LEU A 1 185 ? -34.232 16.766 46.567 1.00 48.75 185 LEU A CA 1
ATOM 1445 C C . LEU A 1 185 ? -34.168 17.162 48.047 1.00 48.75 185 LEU A C 1
ATOM 1447 O O . LEU A 1 185 ? -33.794 16.351 48.896 1.00 48.75 185 LEU A O 1
ATOM 1451 N N . ASN A 1 186 ? -34.521 18.413 48.352 1.00 50.34 186 ASN A N 1
ATOM 1452 C CA . ASN A 1 186 ? -34.829 18.818 49.721 1.00 50.34 186 ASN A CA 1
ATOM 1453 C C . ASN A 1 186 ? -36.174 18.185 50.135 1.00 50.34 186 ASN A C 1
ATOM 1455 O O . ASN A 1 186 ? -37.094 18.172 49.318 1.00 50.34 186 ASN A O 1
ATOM 1459 N N . PRO A 1 187 ? -36.331 17.680 51.374 1.00 48.47 187 PRO A N 1
ATOM 1460 C CA . PRO A 1 187 ? -37.519 16.914 51.774 1.00 48.47 187 PRO A CA 1
ATOM 1461 C C . PRO A 1 187 ? -38.824 17.718 51.900 1.00 48.47 187 PRO A C 1
ATOM 1463 O O . PRO A 1 187 ? -39.856 17.121 52.192 1.00 48.47 187 PRO A O 1
ATOM 1466 N N . ASP A 1 188 ? -38.788 19.039 51.706 1.00 49.59 188 ASP A N 1
ATOM 1467 C CA . ASP A 1 188 ? -39.876 19.944 52.098 1.00 49.59 188 ASP A CA 1
ATOM 1468 C C . ASP A 1 188 ? -40.719 20.476 50.919 1.00 49.59 188 ASP A C 1
ATOM 1470 O O . ASP A 1 188 ? -41.584 21.326 51.122 1.00 49.59 188 ASP A O 1
ATOM 1474 N N . GLU A 1 189 ? -40.511 19.991 49.689 1.00 50.44 189 GLU A N 1
ATOM 1475 C CA . GLU A 1 189 ? -41.318 20.399 48.528 1.00 50.44 189 GLU A CA 1
ATOM 1476 C C . GLU A 1 189 ? -42.396 19.356 48.186 1.00 50.44 189 GLU A C 1
ATOM 1478 O O . GLU A 1 189 ? -42.137 18.301 47.603 1.00 50.44 189 GLU A O 1
ATOM 1483 N N . GLU A 1 190 ? -43.645 19.663 48.553 1.00 48.06 190 GLU A N 1
ATOM 1484 C CA . GLU A 1 190 ? -44.825 18.924 48.105 1.00 48.06 190 GLU A CA 1
ATOM 1485 C C . GLU A 1 190 ? -45.087 19.184 46.612 1.00 48.06 190 GLU A C 1
ATOM 1487 O O . GLU A 1 190 ? -45.592 20.236 46.225 1.00 48.06 190 GLU A O 1
ATOM 1492 N N . GLY A 1 191 ? -44.794 18.181 45.779 1.00 47.41 191 GLY A N 1
ATOM 1493 C CA . GLY A 1 191 ? -45.291 18.085 44.404 1.00 47.41 191 GLY A CA 1
ATOM 1494 C C . GLY A 1 191 ? -44.195 17.893 43.359 1.00 47.41 191 GLY A C 1
ATOM 1495 O O . GLY A 1 191 ? -43.668 18.856 42.815 1.00 47.41 191 GLY A O 1
ATOM 1496 N N . LEU A 1 192 ? -43.898 16.638 43.010 1.00 48.56 192 LEU A N 1
ATOM 1497 C CA . LEU A 1 192 ? -43.076 16.328 41.837 1.00 48.56 192 LEU A CA 1
ATOM 1498 C C . LEU A 1 192 ? -43.933 16.461 40.570 1.00 48.56 192 LEU A C 1
ATOM 1500 O O . LEU A 1 192 ? -44.855 15.671 40.351 1.00 48.56 192 LEU A O 1
ATOM 1504 N N . GLU A 1 193 ? -43.626 17.445 39.722 1.00 51.41 193 GLU A N 1
ATOM 1505 C CA . GLU A 1 193 ? -44.179 17.523 38.367 1.00 51.41 193 GLU A CA 1
ATOM 1506 C C . GLU A 1 193 ? -43.794 16.272 37.557 1.00 51.41 193 GLU A C 1
ATOM 1508 O O . GLU A 1 193 ? -42.689 15.738 37.680 1.00 51.41 193 GLU A O 1
ATOM 1513 N N . VAL A 1 194 ? -44.707 15.806 36.698 1.00 46.91 194 VAL A N 1
ATOM 1514 C CA . VAL A 1 194 ? -44.581 14.571 35.890 1.00 46.91 194 VAL A CA 1
ATOM 1515 C C . VAL A 1 194 ? -43.295 14.546 35.042 1.00 46.91 194 VAL A C 1
ATOM 1517 O O . VAL A 1 194 ? -42.759 13.474 34.761 1.00 46.91 194 VAL A O 1
ATOM 1520 N N . ASP A 1 195 ? -42.752 15.718 34.710 1.00 49.12 195 ASP A N 1
ATOM 1521 C CA . ASP A 1 195 ? -41.509 15.889 33.949 1.00 49.12 195 ASP A CA 1
ATOM 1522 C C . ASP A 1 195 ? -40.244 15.507 34.753 1.00 49.12 195 ASP A C 1
ATOM 1524 O O . ASP A 1 195 ? -39.230 15.087 34.192 1.00 49.12 195 ASP A O 1
ATOM 1528 N N . GLN A 1 196 ? -40.309 15.557 36.089 1.00 47.69 196 GLN A N 1
ATOM 1529 C CA . GLN A 1 196 ? -39.222 15.124 36.976 1.00 47.69 196 GLN A CA 1
ATOM 1530 C C . GLN A 1 196 ? -39.206 13.600 37.169 1.00 47.69 196 GLN A C 1
ATOM 1532 O O . GLN A 1 196 ? -38.138 13.000 37.308 1.00 47.69 196 GLN A O 1
ATOM 1537 N N . LEU A 1 197 ? -40.370 12.941 37.091 1.00 45.78 197 LEU A N 1
ATOM 1538 C CA . LEU A 1 197 ? -40.475 11.479 37.177 1.00 45.78 197 LEU A CA 1
ATOM 1539 C C . LEU A 1 197 ? -39.819 10.776 35.976 1.00 45.78 197 LEU A C 1
ATOM 1541 O O . LEU A 1 197 ? -39.278 9.680 36.122 1.00 45.78 197 LEU A O 1
ATOM 1545 N N . GLY A 1 198 ? -39.825 11.420 34.804 1.00 49.31 198 GLY A N 1
ATOM 1546 C CA . GLY A 1 198 ? -39.163 10.928 33.593 1.00 49.31 198 GLY A CA 1
ATOM 1547 C C . GLY A 1 198 ? -37.637 10.837 33.704 1.00 49.31 198 GLY A C 1
ATOM 1548 O O . GLY A 1 198 ? -37.028 10.083 32.954 1.00 49.31 198 GLY A O 1
ATOM 1549 N N . ARG A 1 199 ? -37.023 11.549 34.662 1.00 50.81 199 ARG A N 1
ATOM 1550 C CA . ARG A 1 199 ? -35.571 11.515 34.924 1.00 50.81 199 ARG A CA 1
ATOM 1551 C C . ARG A 1 199 ? -35.150 10.442 35.931 1.00 50.81 199 ARG A C 1
ATOM 1553 O O . ARG A 1 199 ? -33.981 10.079 35.974 1.00 50.81 199 ARG A O 1
ATOM 1560 N N . LEU A 1 200 ? -36.084 9.936 36.741 1.00 48.38 200 LEU A N 1
ATOM 1561 C CA . LEU A 1 200 ? -35.821 8.892 37.744 1.00 48.38 200 LEU A CA 1
ATOM 1562 C C . LEU A 1 200 ? -35.805 7.484 37.145 1.00 48.38 200 LEU A C 1
ATOM 1564 O O . LEU A 1 200 ? -35.246 6.560 37.735 1.00 48.38 200 LEU A O 1
ATOM 1568 N N . PHE A 1 201 ? -36.425 7.311 35.981 1.00 45.88 201 PHE A N 1
ATOM 1569 C CA . PHE A 1 201 ? -36.456 6.037 35.289 1.00 45.88 201 PHE A CA 1
ATOM 1570 C C . PHE A 1 201 ? -35.657 6.150 34.004 1.00 45.88 201 PHE A C 1
ATOM 1572 O O . PHE A 1 201 ? -36.122 6.839 33.095 1.00 45.88 201 PHE A O 1
ATOM 1579 N N . PRO A 1 202 ? -34.530 5.426 33.879 1.00 54.31 202 PRO A N 1
ATOM 1580 C CA . PRO A 1 202 ? -33.879 5.300 32.594 1.00 54.31 202 PRO A CA 1
ATOM 1581 C C . PRO A 1 202 ? -34.916 4.869 31.550 1.00 54.31 202 PRO A C 1
ATOM 1583 O O . PRO A 1 202 ? -35.703 3.926 31.773 1.00 54.31 202 PRO A O 1
ATOM 1586 N N . SER A 1 203 ? -34.953 5.611 30.445 1.00 57.81 203 SER A N 1
ATOM 1587 C CA . SER A 1 203 ? -35.777 5.348 29.271 1.00 57.81 203 SER A CA 1
ATOM 1588 C C . SER A 1 203 ? -35.549 3.908 28.794 1.00 57.81 203 SER A C 1
ATOM 1590 O O . SER A 1 203 ? -34.557 3.267 29.142 1.00 57.81 203 SER A O 1
ATOM 1592 N N . ARG A 1 204 ? -36.458 3.336 27.990 1.00 50.22 204 ARG A N 1
ATOM 1593 C CA . ARG A 1 204 ? -36.274 1.949 27.499 1.00 50.22 204 ARG A CA 1
ATOM 1594 C C . ARG A 1 204 ? -34.923 1.742 26.795 1.00 50.22 204 ARG A C 1
ATOM 1596 O O . ARG A 1 204 ? -34.418 0.627 26.820 1.00 50.22 204 ARG A O 1
ATOM 1603 N N . TYR A 1 205 ? -34.347 2.805 26.233 1.00 48.19 205 TYR A N 1
ATOM 1604 C CA . TYR A 1 205 ? -33.021 2.812 25.616 1.00 48.19 205 TYR A CA 1
ATOM 1605 C C . TYR A 1 205 ? -31.869 2.702 26.630 1.00 48.19 205 TYR A C 1
ATOM 1607 O O . TYR A 1 205 ? -30.851 2.103 26.317 1.00 48.19 205 TYR A O 1
ATOM 1615 N N . GLU A 1 206 ? -32.040 3.186 27.861 1.00 51.06 206 GLU A N 1
ATOM 1616 C CA . GLU A 1 206 ? -31.029 3.129 28.931 1.00 51.06 206 GLU A CA 1
ATOM 1617 C C . GLU A 1 206 ? -31.074 1.817 29.745 1.00 51.06 206 GLU A C 1
ATOM 1619 O O . GLU A 1 206 ? -30.179 1.554 30.542 1.00 51.06 206 GLU A O 1
ATOM 1624 N N . ARG A 1 207 ? -32.090 0.957 29.549 1.00 52.91 207 ARG A N 1
ATOM 1625 C CA . ARG A 1 207 ? -32.182 -0.372 30.204 1.00 52.91 207 ARG A CA 1
ATOM 1626 C C . ARG A 1 207 ? -31.571 -1.518 29.401 1.00 52.91 207 ARG A C 1
ATOM 1628 O O . ARG A 1 207 ? -31.546 -2.646 29.890 1.00 52.91 207 ARG A O 1
ATOM 1635 N N . VAL A 1 208 ? -31.082 -1.256 28.193 1.00 49.12 208 VAL A N 1
ATOM 1636 C CA . VAL A 1 208 ? -30.383 -2.254 27.375 1.00 49.12 208 VAL A CA 1
ATOM 1637 C C . VAL A 1 208 ? -28.881 -2.042 27.548 1.00 49.12 208 VAL A C 1
ATOM 1639 O O . VAL A 1 208 ? -28.224 -1.468 26.692 1.00 49.12 208 VAL A O 1
ATOM 1642 N N . ILE A 1 209 ? -28.331 -2.478 28.684 1.00 50.59 209 ILE A N 1
ATOM 1643 C CA . ILE A 1 209 ? -26.877 -2.501 28.906 1.00 50.59 209 ILE A CA 1
ATOM 1644 C C . ILE A 1 209 ? -26.432 -3.956 29.073 1.00 50.59 209 ILE A C 1
ATOM 1646 O O . ILE A 1 209 ? -26.077 -4.425 30.149 1.00 50.59 209 ILE A O 1
ATOM 1650 N N . SER A 1 210 ? -26.470 -4.681 27.960 1.00 43.19 210 SER A N 1
ATOM 1651 C CA . SER A 1 210 ? -25.473 -5.700 27.640 1.00 43.19 210 SER A CA 1
ATOM 1652 C C . SER A 1 210 ? -25.130 -5.494 26.167 1.00 43.19 210 SER A C 1
ATOM 1654 O O . SER A 1 210 ? -25.982 -5.743 25.317 1.00 43.19 210 SER A O 1
ATOM 1656 N N . GLY A 1 211 ? -23.939 -4.971 25.871 1.00 45.53 211 GLY A N 1
ATOM 1657 C CA . GLY A 1 211 ? -23.493 -4.767 24.486 1.00 45.53 211 GLY A CA 1
ATOM 1658 C C . GLY A 1 211 ? -23.123 -3.337 24.093 1.00 45.53 211 GLY A C 1
ATOM 1659 O O . GLY A 1 211 ? -23.164 -3.024 22.910 1.00 45.53 211 GLY A O 1
ATOM 1660 N N . ALA A 1 212 ? -22.726 -2.465 25.026 1.00 46.31 212 ALA A N 1
ATOM 1661 C CA . ALA A 1 212 ? -21.863 -1.350 24.632 1.00 46.31 212 ALA A CA 1
ATOM 1662 C C . ALA A 1 212 ? -20.475 -1.937 24.321 1.00 46.31 212 ALA A C 1
ATOM 1664 O O . ALA A 1 212 ? -19.579 -1.910 25.163 1.00 46.31 212 ALA A O 1
ATOM 1665 N N . GLU A 1 213 ? -20.341 -2.571 23.155 1.00 49.53 213 GLU A N 1
ATOM 1666 C CA . GLU A 1 213 ? -19.060 -3.002 22.603 1.00 49.53 213 GLU A CA 1
ATOM 1667 C C . GLU A 1 213 ? -18.283 -1.735 22.263 1.00 49.53 213 GLU A C 1
ATOM 1669 O O . GLU A 1 213 ? -18.353 -1.190 21.164 1.00 49.53 213 GLU A O 1
ATOM 1674 N N . ALA A 1 214 ? -17.588 -1.201 23.261 1.00 54.91 214 ALA A N 1
ATOM 1675 C CA . ALA A 1 214 ? -16.536 -0.242 23.027 1.00 54.91 214 ALA A CA 1
ATOM 1676 C C . ALA A 1 214 ? -15.431 -0.994 22.268 1.00 54.91 214 ALA A C 1
ATOM 1678 O O . ALA A 1 214 ? -14.561 -1.619 22.870 1.00 54.91 214 ALA A O 1
ATOM 1679 N N . GLU A 1 215 ? -15.536 -1.019 20.935 1.00 62.97 215 GLU A N 1
ATOM 1680 C CA . GLU A 1 215 ? -14.539 -1.630 20.060 1.00 62.97 215 GLU A CA 1
ATOM 1681 C C . GLU A 1 215 ? -13.207 -0.912 20.290 1.00 62.97 215 GLU A C 1
ATOM 1683 O O . GLU A 1 215 ? -13.021 0.244 19.893 1.00 62.97 215 GLU A O 1
ATOM 1688 N N . THR A 1 216 ? -12.275 -1.580 20.971 1.00 69.06 216 THR A N 1
ATOM 1689 C CA . THR A 1 216 ? -10.942 -1.022 21.170 1.00 69.06 216 THR A CA 1
ATOM 1690 C C . THR A 1 216 ? -10.208 -0.989 19.830 1.00 69.06 216 THR A C 1
ATOM 1692 O O . THR A 1 216 ? -10.211 -1.998 19.115 1.00 69.06 216 THR A O 1
ATOM 1695 N N . PRO A 1 217 ? -9.527 0.115 19.482 1.00 81.81 217 PRO A N 1
ATOM 1696 C CA . PRO A 1 217 ? -8.590 0.098 18.375 1.00 81.81 217 PRO A CA 1
ATOM 1697 C C . PRO A 1 217 ? -7.507 -0.964 18.608 1.00 81.81 217 PRO A C 1
ATOM 1699 O O . PRO A 1 217 ? -6.976 -1.155 19.709 1.00 81.81 217 PRO A O 1
ATOM 1702 N N . MET A 1 218 ? -7.195 -1.690 17.545 1.00 91.00 218 MET A N 1
ATOM 1703 C CA . MET A 1 218 ? -6.133 -2.681 17.509 1.00 91.00 218 MET A CA 1
ATOM 1704 C C . MET A 1 218 ? -5.064 -2.232 16.527 1.00 91.00 218 MET A C 1
ATOM 1706 O O . MET A 1 218 ? -5.379 -1.816 15.414 1.00 91.00 218 MET A O 1
ATOM 1710 N N . ALA A 1 219 ? -3.800 -2.352 16.927 1.00 93.75 219 ALA A N 1
ATOM 1711 C CA . ALA A 1 219 ? -2.706 -2.341 15.974 1.00 93.75 219 ALA A CA 1
ATOM 1712 C C . ALA A 1 219 ? -2.674 -3.684 15.255 1.00 93.75 219 ALA A C 1
ATOM 1714 O O . ALA A 1 219 ? -2.708 -4.748 15.878 1.00 93.75 219 ALA A O 1
ATOM 1715 N N . VAL A 1 220 ? -2.590 -3.608 13.938 1.00 95.62 220 VAL A N 1
ATOM 1716 C CA . VAL A 1 220 ? -2.622 -4.734 13.026 1.00 95.62 220 VAL A CA 1
ATOM 1717 C C . VAL A 1 220 ? -1.366 -4.703 12.174 1.00 95.62 220 VAL A C 1
ATOM 1719 O O . VAL A 1 220 ? -1.072 -3.701 11.525 1.00 95.62 220 VAL A O 1
ATOM 1722 N N . THR A 1 221 ? -0.660 -5.828 12.133 1.00 96.38 221 THR A N 1
ATOM 1723 C CA . THR A 1 221 ? 0.362 -6.102 11.123 1.00 96.38 221 THR A CA 1
ATOM 1724 C C . THR A 1 221 ? -0.190 -7.155 10.172 1.00 96.38 221 THR A C 1
ATOM 1726 O O . THR A 1 221 ? -0.331 -8.329 10.523 1.00 96.38 221 THR A O 1
ATOM 1729 N N . LEU A 1 222 ? -0.492 -6.732 8.948 1.00 96.12 222 LEU A N 1
ATOM 1730 C CA . LEU A 1 222 ? -1.001 -7.585 7.880 1.00 96.12 222 LEU A CA 1
ATOM 1731 C C . LEU A 1 222 ? 0.114 -7.838 6.868 1.00 96.12 222 LEU A C 1
ATOM 1733 O O . LEU A 1 222 ? 0.632 -6.898 6.270 1.00 96.12 222 LEU A O 1
ATOM 1737 N N . SER A 1 223 ? 0.458 -9.104 6.633 1.00 95.62 223 SER A N 1
ATOM 1738 C CA . SER A 1 223 ? 1.349 -9.494 5.532 1.00 95.62 223 SER A CA 1
ATOM 1739 C C . SER A 1 223 ? 0.590 -10.301 4.495 1.00 95.62 223 SER A C 1
ATOM 1741 O O . SER A 1 223 ? -0.116 -11.254 4.831 1.00 95.62 223 SER A O 1
ATOM 1743 N N . PHE A 1 224 ? 0.771 -9.95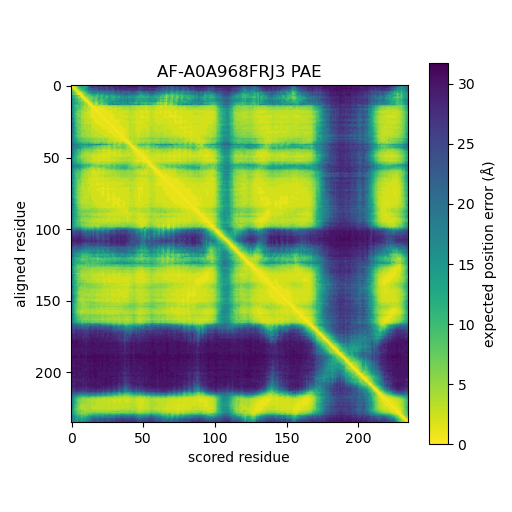0 3.229 1.00 95.00 224 PHE A N 1
ATOM 1744 C CA . PHE A 1 224 ? 0.065 -10.570 2.117 1.00 95.00 224 PHE A CA 1
ATOM 1745 C C . PHE A 1 224 ? 0.967 -10.696 0.892 1.00 95.00 224 PHE A C 1
ATOM 1747 O O . PHE A 1 224 ? 1.906 -9.922 0.698 1.00 95.00 224 PHE A O 1
ATOM 1754 N N . ASP A 1 225 ? 0.665 -11.689 0.069 1.00 94.50 225 ASP A N 1
ATOM 1755 C CA . ASP A 1 225 ? 1.288 -11.895 -1.226 1.00 94.50 225 ASP A CA 1
ATOM 1756 C C . ASP A 1 225 ? 0.271 -11.606 -2.331 1.00 94.50 225 ASP A C 1
ATOM 1758 O O . ASP A 1 225 ? -0.897 -11.976 -2.228 1.00 94.50 225 ASP A O 1
ATOM 1762 N N . VAL A 1 226 ? 0.721 -10.969 -3.407 1.00 93.06 226 VAL A N 1
ATOM 1763 C CA . VAL A 1 226 ? -0.076 -10.777 -4.621 1.00 93.06 226 VAL A CA 1
ATOM 1764 C C . VAL A 1 226 ? 0.543 -11.582 -5.748 1.00 93.06 226 VAL A C 1
ATOM 1766 O O . VAL A 1 226 ? 1.746 -11.474 -6.011 1.00 93.06 226 VAL A O 1
ATOM 1769 N N . TYR A 1 227 ? -0.281 -12.403 -6.394 1.00 90.94 227 TYR A N 1
ATOM 1770 C CA . TYR A 1 227 ? 0.148 -13.287 -7.470 1.00 90.94 227 TYR A CA 1
ATOM 1771 C C . TYR A 1 227 ? -0.212 -12.703 -8.829 1.00 90.94 227 TYR A C 1
ATOM 1773 O O . TYR A 1 227 ? -1.303 -12.175 -9.042 1.00 90.94 227 TYR A O 1
ATOM 1781 N N . ARG A 1 228 ? 0.714 -12.852 -9.773 1.00 87.56 228 ARG A N 1
ATOM 1782 C CA . ARG A 1 228 ? 0.497 -12.587 -11.193 1.00 87.56 228 ARG A CA 1
ATOM 1783 C C . ARG A 1 228 ? 0.743 -13.872 -11.958 1.00 87.56 228 ARG A C 1
ATOM 1785 O O . ARG A 1 228 ? 1.804 -14.462 -11.804 1.00 87.56 228 ARG A O 1
ATOM 1792 N N . PHE A 1 229 ? -0.195 -14.282 -12.794 1.00 85.69 229 PHE A N 1
ATOM 1793 C CA . PHE A 1 229 ? -0.087 -15.528 -13.549 1.00 85.69 229 PHE A CA 1
ATOM 1794 C C . PHE A 1 229 ? 0.477 -15.270 -14.945 1.00 85.69 229 PHE A C 1
ATOM 1796 O O . PHE A 1 229 ? 0.306 -14.180 -15.491 1.00 85.69 229 PHE A O 1
ATOM 1803 N N . ALA A 1 230 ? 1.149 -16.258 -15.525 1.00 80.50 230 ALA A N 1
ATOM 1804 C CA . ALA A 1 230 ? 1.527 -16.195 -16.929 1.00 80.50 230 ALA A CA 1
ATOM 1805 C C . ALA A 1 230 ? 0.274 -16.106 -17.811 1.00 80.50 230 ALA A C 1
ATOM 1807 O O . ALA A 1 230 ? -0.734 -16.765 -17.541 1.00 80.50 230 ALA A O 1
ATOM 1808 N N . GLU A 1 231 ? 0.327 -15.290 -18.864 1.00 72.81 231 GLU A N 1
ATOM 1809 C CA . GLU A 1 231 ? -0.719 -15.307 -19.882 1.00 72.81 231 GLU A CA 1
ATOM 1810 C C . GLU A 1 231 ? -0.654 -16.656 -20.601 1.00 72.81 231 GLU A C 1
ATOM 1812 O O . GLU A 1 231 ? 0.361 -17.015 -21.199 1.00 72.81 231 GLU A O 1
ATOM 1817 N N . VAL A 1 232 ? -1.738 -17.431 -20.521 1.00 61.00 232 VAL A N 1
ATOM 1818 C CA . VAL A 1 232 ? -1.856 -18.675 -21.279 1.00 61.00 232 VAL A CA 1
ATOM 1819 C C . VAL A 1 232 ? -2.047 -18.280 -22.736 1.00 61.00 232 VAL A C 1
ATOM 1821 O O . VAL A 1 232 ? -3.158 -17.967 -23.162 1.00 61.00 232 VAL A O 1
ATOM 1824 N N . THR A 1 233 ? -0.959 -18.257 -23.505 1.00 52.22 233 THR A N 1
ATOM 1825 C CA . THR A 1 233 ? -1.048 -18.131 -24.958 1.00 52.22 233 THR A CA 1
ATOM 1826 C C . THR A 1 233 ? -1.721 -19.403 -25.463 1.00 52.22 233 THR A C 1
ATOM 1828 O O . THR A 1 233 ? -1.098 -20.461 -25.541 1.00 52.22 233 THR A O 1
ATOM 1831 N N . SER A 1 234 ? -3.031 -19.333 -25.699 1.00 40.47 234 SER A N 1
ATOM 1832 C CA . SER A 1 234 ? -3.749 -20.431 -26.342 1.00 40.47 234 SER A CA 1
ATOM 1833 C C . SER A 1 234 ? -3.182 -20.587 -27.762 1.00 40.47 234 SER A C 1
ATOM 1835 O O . SER A 1 234 ? -3.044 -19.565 -28.439 1.00 40.47 234 SER A O 1
ATOM 1837 N N . PRO A 1 235 ? -2.782 -21.803 -28.179 1.00 44.62 235 PRO A N 1
ATOM 1838 C CA . PRO A 1 235 ? -2.220 -22.054 -29.505 1.00 44.62 235 PRO A CA 1
ATOM 1839 C C . PRO A 1 235 ? -3.235 -21.854 -30.636 1.00 44.62 235 PRO A C 1
ATOM 1841 O O . PRO A 1 235 ? -4.451 -22.040 -30.391 1.00 44.62 235 PRO A O 1
#